Protein AF-0000000084543315 (afdb_homodimer)

Nearest PDB structures (foldseek):
  6ryp-assembly1_A  TM=8.837E-01  e=2.742E-11  Staphylococcus aureus
  6ryo-assembly1_A  TM=8.677E-01  e=1.043E-09  Staphylococcus aureus
  5dir-assembly2_B  TM=8.433E-01  e=9.842E-10  Pseudomonas aeruginosa PAO1
  5dir-assembly4_D  TM=8.511E-01  e=6.248E-09  Pseudomonas aeruginosa PAO1
  6fms-assembly2_B  TM=8.355E-01  e=2.226E-08  Pseudomonas aeruginosa PAO1

Secondary structure (DSSP, 8-state):
--TGGGHHHHHHHHHHHHHHHHHHHHHHHHS---SSPPEEEEETTTEEEEEEEESSSGGGTTTTTHHHHHHHHHHHHHHHHHHHHHHSPPPPHHHHHHHHHHHHHHHHHHHHHHHTSSEEEEEEETTTTPPPB-HHHHHHHHHHHHHHHHHHS-----/--TGGGHHHHHHHHHHHHHHHHHHHHHHHHS---SSPPEEEEETTTEEEEEEEESSSGGGTTTTTHHHHHHHHHHHHHHHHHHHHHHSPPPPHHHHHHHHHHHHHHHHHHHHHHHTSSEEEEEEETTTTPPPB-HHHHHHHHHHHHHHHHHHS-----

Sequence (316 aa):
MGFKKNSTFWIAATISLVIDHLTKFWVVQTFELTTPPQTVPILPGIFHITYVVNTGAAFSLFSNGGVYWLRWLSLLVSLGLMLWAWFGPRLISWEQWGYGLILGGALGNGIDRFVSGHVVDFFDFRLIQFPVFNVADISINVGIICLLIAAFQPHSHPMGFKKNSTFWIAATISLVIDHLTKFWVVQTFELTTPPQTVPILPGIFHITYVVNTGAAFSLFSNGGVYWLRWLSLLVSLGLMLWAWFGPRLISWEQWGYGLILGGALGNGIDRFVSGHVVDFFDFRLIQFPVFNVADISINVGIICLLIAAFQPHSHP

Structure (mmCIF, N/CA/C/O backbone):
data_AF-0000000084543315-model_v1
#
loop_
_entity.id
_entity.type
_entity.pdbx_description
1 polymer 'Lipoprotein signal peptidase'
#
loop_
_atom_site.group_PDB
_atom_site.id
_atom_site.type_symbol
_atom_site.label_atom_id
_atom_site.label_alt_id
_atom_site.label_comp_id
_atom_site.label_asym_id
_atom_site.label_entity_id
_atom_site.label_seq_id
_atom_site.pdbx_PDB_ins_code
_atom_site.Cartn_x
_atom_site.Cartn_y
_atom_site.Cartn_z
_atom_site.occupancy
_atom_site.B_iso_or_equiv
_atom_site.auth_seq_id
_atom_site.auth_comp_id
_atom_site.auth_asym_id
_atom_site.auth_atom_id
_atom_site.pdbx_PDB_model_num
ATOM 1 N N . MET A 1 1 ? -2.422 20.156 14.875 1 36 1 MET A N 1
ATOM 2 C CA . MET A 1 1 ? -1.444 21 14.203 1 36 1 MET A CA 1
ATOM 3 C C . MET A 1 1 ? -0.38 20.172 13.508 1 36 1 MET A C 1
ATOM 5 O O . MET A 1 1 ? 0.677 20.672 13.133 1 36 1 MET A O 1
ATOM 9 N N . GLY A 1 2 ? -0.4 18.875 13.562 1 42.75 2 GLY A N 1
ATOM 10 C CA . GLY A 1 2 ? 0.519 17.766 13.672 1 42.75 2 GLY A CA 1
ATOM 11 C C . GLY A 1 2 ? 1.099 17.344 12.328 1 42.75 2 GLY A C 1
ATOM 12 O O . GLY A 1 2 ? 2.311 17.156 12.203 1 42.75 2 GLY A O 1
ATOM 13 N N . PHE A 1 3 ? 0.292 17.188 11.117 1 51.59 3 PHE A N 1
ATOM 14 C CA . PHE A 1 3 ? 0.835 16.734 9.844 1 51.59 3 PHE A CA 1
ATOM 15 C C . PHE A 1 3 ? 1.617 17.844 9.156 1 51.59 3 PHE A C 1
ATOM 17 O O . PHE A 1 3 ? 2.621 17.578 8.492 1 51.59 3 PHE A O 1
ATOM 24 N N . LYS A 1 4 ? 1.357 19.156 9.18 1 62.38 4 LYS A N 1
ATOM 25 C CA . LYS A 1 4 ? 2.123 20.297 8.68 1 62.38 4 LYS A CA 1
ATOM 26 C C . LYS A 1 4 ? 3.465 20.422 9.391 1 62.38 4 LYS A C 1
ATOM 28 O O . LYS A 1 4 ? 4.438 20.922 8.828 1 62.38 4 LYS A O 1
ATOM 33 N N . LYS A 1 5 ? 3.334 19.891 10.453 1 79.19 5 LYS A N 1
ATOM 34 C CA . LYS A 1 5 ? 4.516 20.016 11.305 1 79.19 5 LYS A CA 1
ATOM 35 C C . LYS A 1 5 ? 5.699 19.25 10.711 1 79.19 5 LYS A C 1
ATOM 37 O O . LYS A 1 5 ? 6.824 19.766 10.703 1 79.19 5 LYS A O 1
ATOM 42 N N . ASN A 1 6 ? 5.391 18.141 9.984 1 92.31 6 ASN A N 1
ATOM 43 C CA . ASN A 1 6 ? 6.426 17.281 9.414 1 92.31 6 ASN A CA 1
ATOM 44 C C . ASN A 1 6 ? 6.121 16.906 7.969 1 92.31 6 ASN A C 1
ATOM 46 O O . ASN A 1 6 ? 6.113 15.734 7.609 1 92.31 6 ASN A O 1
ATOM 50 N N . SER A 1 7 ? 5.965 17.953 7.098 1 91.62 7 SER A N 1
ATOM 51 C CA . SER A 1 7 ? 5.508 17.766 5.727 1 91.62 7 SER A CA 1
ATOM 52 C C . SER A 1 7 ? 6.527 16.984 4.91 1 91.62 7 SER A C 1
ATOM 54 O O . SER A 1 7 ? 6.16 16.125 4.102 1 91.62 7 SER A O 1
ATOM 56 N N . THR A 1 8 ? 7.828 17.297 5.043 1 95.06 8 THR A N 1
ATOM 57 C CA . THR A 1 8 ? 8.883 16.609 4.305 1 95.06 8 THR A CA 1
ATOM 58 C C . THR A 1 8 ? 8.859 15.109 4.613 1 95.06 8 THR A C 1
ATOM 60 O O . THR A 1 8 ? 9.117 14.289 3.734 1 95.06 8 THR A O 1
ATOM 63 N N . PHE A 1 9 ? 8.5 14.758 5.832 1 97.12 9 PHE A N 1
ATOM 64 C CA . PHE A 1 9 ? 8.367 13.367 6.25 1 97.12 9 PHE A CA 1
ATOM 65 C C . PHE A 1 9 ? 7.324 12.641 5.402 1 97.12 9 PHE A C 1
ATOM 67 O O . PHE A 1 9 ? 7.609 11.594 4.816 1 97.12 9 PHE A O 1
ATOM 74 N N . TRP A 1 10 ? 6.191 13.203 5.289 1 94.5 10 TRP A N 1
ATOM 75 C CA . TRP A 1 10 ? 5.082 12.586 4.57 1 94.5 10 TRP A CA 1
ATOM 76 C C . TRP A 1 10 ? 5.363 12.539 3.07 1 94.5 10 TRP A C 1
ATOM 78 O O . TRP A 1 10 ? 5.027 11.562 2.4 1 94.5 10 TRP A O 1
ATOM 88 N N . ILE A 1 11 ? 5.918 13.562 2.547 1 94.75 11 ILE A N 1
ATOM 89 C CA . ILE A 1 11 ? 6.234 13.633 1.125 1 94.75 11 ILE A CA 1
ATOM 90 C C . ILE A 1 11 ? 7.281 12.57 0.779 1 94.75 11 ILE A C 1
ATOM 92 O O . ILE A 1 11 ? 7.125 11.828 -0.196 1 94.75 11 ILE A O 1
ATOM 96 N N . ALA A 1 12 ? 8.328 12.516 1.613 1 97.56 12 ALA A N 1
ATOM 97 C CA . ALA A 1 12 ? 9.383 11.531 1.396 1 97.56 12 ALA A CA 1
ATOM 98 C C . ALA A 1 12 ? 8.82 10.109 1.44 1 97.56 12 ALA A C 1
ATOM 100 O O . ALA A 1 12 ? 9.156 9.273 0.601 1 97.56 12 ALA A O 1
ATOM 101 N N . ALA A 1 13 ? 7.977 9.867 2.395 1 98.06 13 ALA A N 1
ATOM 102 C CA . ALA A 1 13 ? 7.363 8.547 2.533 1 98.06 13 ALA A CA 1
ATOM 103 C C . ALA A 1 13 ? 6.535 8.195 1.303 1 98.06 13 ALA A C 1
ATOM 105 O O . ALA A 1 13 ? 6.648 7.094 0.763 1 98.06 13 ALA A O 1
ATOM 106 N N . THR A 1 14 ? 5.711 9.125 0.837 1 96.5 14 THR A N 1
ATOM 107 C CA . THR A 1 14 ? 4.809 8.891 -0.284 1 96.5 14 THR A CA 1
ATOM 108 C C . THR A 1 14 ? 5.59 8.664 -1.572 1 96.5 14 THR A C 1
ATOM 110 O O . THR A 1 14 ? 5.309 7.723 -2.316 1 96.5 14 THR A O 1
ATOM 113 N N . ILE A 1 15 ? 6.527 9.484 -1.829 1 97.19 15 ILE A N 1
ATOM 114 C CA . ILE A 1 15 ? 7.328 9.367 -3.041 1 97.19 15 ILE A CA 1
ATOM 115 C C . ILE A 1 15 ? 8.07 8.039 -3.045 1 97.19 15 ILE A C 1
ATOM 117 O O . ILE A 1 15 ? 8.094 7.332 -4.059 1 97.19 15 ILE A O 1
ATOM 121 N N . SER A 1 16 ? 8.703 7.699 -1.912 1 98.31 16 SER A N 1
ATOM 122 C CA . SER A 1 16 ? 9.422 6.434 -1.794 1 98.31 16 SER A CA 1
ATOM 123 C C . SER A 1 16 ? 8.5 5.25 -2.061 1 98.31 16 SER A C 1
ATOM 125 O O . SER A 1 16 ? 8.859 4.332 -2.797 1 98.31 16 SER A O 1
ATOM 127 N N . LEU A 1 17 ? 7.316 5.281 -1.5 1 97.81 17 LEU A N 1
ATOM 128 C CA . LEU A 1 17 ? 6.355 4.191 -1.656 1 97.81 17 LEU A CA 1
ATOM 129 C C . LEU A 1 17 ? 5.914 4.062 -3.111 1 97.81 17 LEU A C 1
ATOM 131 O O . LEU A 1 17 ? 5.859 2.955 -3.65 1 97.81 17 LEU A O 1
ATOM 135 N N . VAL A 1 18 ? 5.637 5.164 -3.754 1 97.06 18 VAL A N 1
ATOM 136 C CA . VAL A 1 18 ? 5.156 5.172 -5.133 1 97.06 18 VAL A CA 1
ATOM 137 C C . VAL A 1 18 ? 6.254 4.66 -6.066 1 97.06 18 VAL A C 1
ATOM 139 O O . VAL A 1 18 ? 6.008 3.789 -6.902 1 97.06 18 VAL A O 1
ATOM 142 N N . ILE A 1 19 ? 7.422 5.141 -5.93 1 98.12 19 ILE A N 1
ATOM 143 C CA . ILE A 1 19 ? 8.523 4.73 -6.793 1 98.12 19 ILE A CA 1
ATOM 144 C C . ILE A 1 19 ? 8.82 3.248 -6.582 1 98.12 19 ILE A C 1
ATOM 146 O O . ILE A 1 19 ? 9.07 2.516 -7.543 1 98.12 19 ILE A O 1
ATOM 150 N N . ASP A 1 20 ? 8.836 2.789 -5.352 1 98.5 20 ASP A N 1
ATOM 151 C CA . ASP A 1 20 ? 9.086 1.382 -5.059 1 98.5 20 ASP A CA 1
ATOM 152 C C . ASP A 1 20 ? 8.086 0.481 -5.781 1 98.5 20 ASP A C 1
ATOM 154 O O . ASP A 1 20 ? 8.484 -0.463 -6.473 1 98.5 20 ASP A O 1
ATOM 158 N N . HIS A 1 21 ? 6.781 0.782 -5.656 1 97.44 21 HIS A N 1
ATOM 159 C CA . HIS A 1 21 ? 5.777 -0.105 -6.234 1 97.44 21 HIS A CA 1
ATOM 160 C C . HIS A 1 21 ? 5.738 0.031 -7.754 1 97.44 21 HIS A C 1
ATOM 162 O O . HIS A 1 21 ? 5.457 -0.941 -8.461 1 97.44 21 HIS A O 1
ATOM 168 N N . LEU A 1 22 ? 6.043 1.202 -8.297 1 97.12 22 LEU A N 1
ATOM 169 C CA . LEU A 1 22 ? 6.086 1.356 -9.75 1 97.12 22 LEU A CA 1
ATOM 170 C C . LEU A 1 22 ? 7.246 0.572 -10.352 1 97.12 22 LEU A C 1
ATOM 172 O O . LEU A 1 22 ? 7.102 -0.053 -11.406 1 97.12 22 LEU A O 1
ATOM 176 N N . THR A 1 23 ? 8.398 0.587 -9.719 1 98.31 23 THR A N 1
ATOM 177 C CA . THR A 1 23 ? 9.547 -0.149 -10.234 1 98.31 23 THR A CA 1
ATOM 178 C C . THR A 1 23 ? 9.336 -1.653 -10.094 1 98.31 23 THR A C 1
ATOM 180 O O . THR A 1 23 ? 9.672 -2.42 -11 1 98.31 23 THR A O 1
ATOM 183 N N . LYS A 1 24 ? 8.789 -2.082 -8.93 1 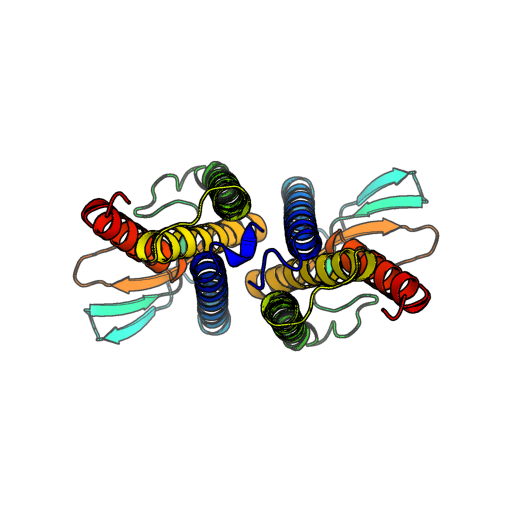98.06 24 LYS A N 1
ATOM 184 C CA . LYS A 1 24 ? 8.445 -3.492 -8.781 1 98.06 24 LYS A CA 1
ATOM 185 C C . LYS A 1 24 ? 7.441 -3.934 -9.844 1 98.06 24 LYS A C 1
ATOM 187 O O . LYS A 1 24 ? 7.574 -5.012 -10.422 1 98.06 24 LYS A O 1
ATOM 192 N N . PHE A 1 25 ? 6.449 -3.104 -10.07 1 96.56 25 PHE A N 1
ATOM 193 C CA . PHE A 1 25 ? 5.445 -3.383 -11.086 1 96.56 25 PHE A CA 1
ATOM 194 C C . PHE A 1 25 ? 6.086 -3.52 -12.461 1 96.56 25 PHE A C 1
ATOM 196 O O . PHE A 1 25 ? 5.766 -4.441 -13.211 1 96.56 25 PHE A O 1
ATOM 203 N N . TRP A 1 26 ? 6.941 -2.59 -12.805 1 97.25 26 TRP A N 1
ATOM 204 C CA . TRP A 1 26 ? 7.664 -2.652 -14.07 1 97.25 26 TRP A CA 1
ATOM 205 C C . TRP A 1 26 ? 8.414 -3.975 -14.203 1 97.25 26 TRP A C 1
ATOM 207 O O . TRP A 1 26 ? 8.367 -4.617 -15.258 1 97.25 26 TRP A O 1
ATOM 217 N N . VAL A 1 27 ? 9.062 -4.453 -13.203 1 97.75 27 VAL A N 1
ATOM 218 C CA . VAL A 1 27 ? 9.828 -5.691 -13.219 1 97.75 27 VAL A CA 1
ATOM 219 C C . VAL A 1 27 ? 8.898 -6.875 -13.461 1 97.75 27 VAL A C 1
ATOM 221 O O . VAL A 1 27 ? 9.164 -7.719 -14.32 1 97.75 27 VAL A O 1
ATOM 224 N N . VAL A 1 28 ? 7.812 -6.895 -12.719 1 95.94 28 VAL A N 1
ATOM 225 C CA . VAL A 1 28 ? 6.879 -8.008 -12.789 1 95.94 28 VAL A CA 1
ATOM 226 C C . VAL A 1 28 ? 6.238 -8.062 -14.172 1 95.94 28 VAL A C 1
ATOM 228 O O . VAL A 1 28 ? 5.953 -9.148 -14.695 1 95.94 28 VAL A O 1
ATOM 231 N N . GLN A 1 29 ? 6.102 -6.91 -14.844 1 94.31 29 GLN A N 1
ATOM 232 C CA . GLN A 1 29 ? 5.477 -6.852 -16.156 1 94.31 29 GLN A CA 1
ATOM 233 C C . GLN A 1 29 ? 6.484 -7.18 -17.266 1 94.31 29 GLN A C 1
ATOM 235 O O . GLN A 1 29 ? 6.098 -7.57 -18.359 1 94.31 29 GLN A O 1
ATOM 240 N N . THR A 1 30 ? 7.758 -7 -16.969 1 96.56 30 THR A N 1
ATOM 241 C CA . THR A 1 30 ? 8.766 -7.055 -18.016 1 96.56 30 THR A CA 1
ATOM 242 C C . THR A 1 30 ? 9.562 -8.352 -17.938 1 96.56 30 THR A C 1
ATOM 244 O O . THR A 1 30 ? 10.062 -8.852 -18.953 1 96.56 30 THR A O 1
ATOM 247 N N . PHE A 1 31 ? 9.742 -8.953 -16.781 1 97.25 31 PHE A N 1
ATOM 248 C CA . PHE A 1 31 ? 10.547 -10.148 -16.578 1 97.25 31 PHE A CA 1
ATOM 249 C C . PHE A 1 31 ? 9.672 -11.336 -16.172 1 97.25 31 PHE A C 1
ATOM 251 O O . PHE A 1 31 ? 8.562 -11.148 -15.664 1 97.25 31 PHE A O 1
ATOM 258 N N . GLU A 1 32 ? 10.18 -12.539 -16.391 1 96.69 32 GLU A N 1
ATOM 259 C CA . GLU A 1 32 ? 9.562 -13.766 -15.906 1 96.69 32 GLU A CA 1
ATOM 260 C C . GLU A 1 32 ? 10.289 -14.297 -14.672 1 96.69 32 GLU A C 1
ATOM 262 O O . GLU A 1 32 ? 11.523 -14.242 -14.594 1 96.69 32 GLU A O 1
ATOM 267 N N . LEU A 1 33 ? 9.492 -14.695 -13.742 1 95.31 33 LEU A N 1
ATOM 268 C CA . LEU A 1 33 ? 10.086 -15.359 -12.594 1 95.31 33 LEU A CA 1
ATOM 269 C C . LEU A 1 33 ? 10.531 -16.781 -12.953 1 95.31 33 LEU A C 1
ATOM 271 O O . LEU A 1 33 ? 9.695 -17.672 -13.102 1 95.31 33 LEU A O 1
ATOM 275 N N . THR A 1 34 ? 11.812 -16.969 -13.156 1 96.44 34 THR A N 1
ATOM 276 C CA . THR A 1 34 ? 12.352 -18.25 -13.594 1 96.44 34 THR A CA 1
ATOM 277 C C . THR A 1 34 ? 13.508 -18.688 -12.703 1 96.44 34 THR A C 1
ATOM 279 O O . THR A 1 34 ? 13.977 -17.922 -11.859 1 96.44 34 THR A O 1
ATOM 282 N N . THR A 1 35 ? 13.898 -20.047 -12.867 1 94.19 35 THR A N 1
ATOM 283 C CA . THR A 1 35 ? 15.109 -20.609 -12.281 1 94.19 35 THR A CA 1
ATOM 284 C C . THR A 1 35 ? 16.047 -21.125 -13.359 1 94.19 35 THR A C 1
ATOM 286 O O . THR A 1 35 ? 15.711 -22.094 -14.062 1 94.19 35 THR A O 1
ATOM 289 N N . PRO A 1 36 ? 17.234 -20.609 -13.586 1 95.94 36 PRO A N 1
ATOM 290 C CA . PRO A 1 36 ? 17.75 -19.438 -12.859 1 95.94 36 PRO A CA 1
ATOM 291 C C . PRO A 1 36 ? 16.953 -18.172 -13.148 1 95.94 36 PRO A C 1
ATOM 293 O O . PRO A 1 36 ? 16.203 -18.109 -14.117 1 95.94 36 PRO A O 1
ATOM 296 N N . PRO A 1 37 ? 17.203 -17.156 -12.281 1 96.31 37 PRO A N 1
ATOM 297 C CA . PRO A 1 37 ? 16.422 -15.93 -12.461 1 96.31 37 PRO A CA 1
ATOM 298 C C . PRO A 1 37 ? 16.734 -15.234 -13.789 1 96.31 37 PRO A C 1
ATOM 300 O O . PRO A 1 37 ? 17.891 -15.227 -14.227 1 96.31 37 PRO A O 1
ATOM 303 N N . GLN A 1 38 ? 15.648 -14.711 -14.367 1 97.44 38 GLN A N 1
ATOM 304 C CA . GLN A 1 38 ? 15.859 -13.867 -15.539 1 97.44 38 GLN A CA 1
ATOM 305 C C . GLN A 1 38 ? 16.625 -12.602 -15.172 1 97.44 38 GLN A C 1
ATOM 307 O O . GLN A 1 38 ? 16.328 -11.961 -14.164 1 97.44 38 GLN A O 1
ATOM 312 N N . THR A 1 39 ? 17.641 -12.273 -16.016 1 97.06 39 THR A N 1
ATOM 313 C CA . THR A 1 39 ? 18.547 -11.172 -15.711 1 97.06 39 THR A CA 1
ATOM 314 C C . THR A 1 39 ? 18.969 -10.445 -16.984 1 97.06 39 THR A C 1
ATOM 316 O O . THR A 1 39 ? 19.094 -11.062 -18.047 1 97.06 39 THR A O 1
ATOM 319 N N . VAL A 1 40 ? 19.078 -9.094 -17 1 97.31 40 VAL A N 1
ATOM 320 C CA . VAL A 1 40 ? 19.562 -8.258 -18.094 1 97.31 40 VAL A CA 1
ATOM 321 C C . VAL A 1 40 ? 20.703 -7.363 -17.578 1 97.31 40 VAL A C 1
ATOM 323 O O . VAL A 1 40 ? 20.562 -6.691 -16.562 1 97.31 40 VAL A O 1
ATOM 326 N N . PRO A 1 41 ? 21.844 -7.422 -18.25 1 96.44 41 PRO A N 1
ATOM 327 C CA . PRO A 1 41 ? 22.953 -6.57 -17.828 1 96.44 41 PRO A CA 1
ATOM 328 C C . PRO A 1 41 ? 22.75 -5.102 -18.188 1 96.44 41 PRO A C 1
ATOM 330 O O . PRO A 1 41 ? 22.406 -4.781 -19.328 1 96.44 41 PRO A O 1
ATOM 333 N N . ILE A 1 42 ? 22.766 -4.199 -17.203 1 95.56 42 ILE A N 1
ATOM 334 C CA . ILE A 1 42 ? 22.859 -2.766 -17.453 1 95.56 42 ILE A CA 1
ATOM 335 C C . ILE A 1 42 ? 24.328 -2.371 -17.656 1 95.56 42 ILE A C 1
ATOM 337 O O . ILE A 1 42 ? 24.672 -1.685 -18.609 1 95.56 42 ILE A O 1
ATOM 341 N N . LEU A 1 43 ? 25.219 -2.863 -16.75 1 95 43 LEU A N 1
ATOM 342 C CA . LEU A 1 43 ? 26.672 -2.879 -16.844 1 95 43 LEU A CA 1
ATOM 343 C C . LEU A 1 43 ? 27.203 -4.297 -16.672 1 95 43 LEU A C 1
ATOM 345 O O . LEU A 1 43 ? 27.266 -4.82 -15.562 1 95 43 LEU A O 1
ATOM 349 N N . PRO A 1 44 ? 27.625 -4.859 -17.859 1 93.44 44 PRO A N 1
ATOM 350 C CA . PRO A 1 44 ? 28 -6.27 -17.844 1 93.44 44 PRO A CA 1
ATOM 351 C C . PRO A 1 44 ? 28.984 -6.598 -16.719 1 93.44 44 PRO A C 1
ATOM 353 O O . PRO A 1 44 ? 30.016 -5.926 -16.578 1 93.44 44 PRO A O 1
ATOM 356 N N . GLY A 1 45 ? 28.547 -7.598 -15.961 1 91.38 45 GLY A N 1
ATOM 357 C CA . GLY A 1 45 ? 29.406 -8.109 -14.906 1 91.38 45 GLY A CA 1
ATOM 358 C C . GLY A 1 45 ? 29.375 -7.258 -13.648 1 91.38 45 GLY A C 1
ATOM 359 O O . GLY A 1 45 ? 29.922 -7.652 -12.617 1 91.38 45 GLY A O 1
ATOM 360 N N . ILE A 1 46 ? 28.797 -6.16 -13.68 1 93.06 46 ILE A 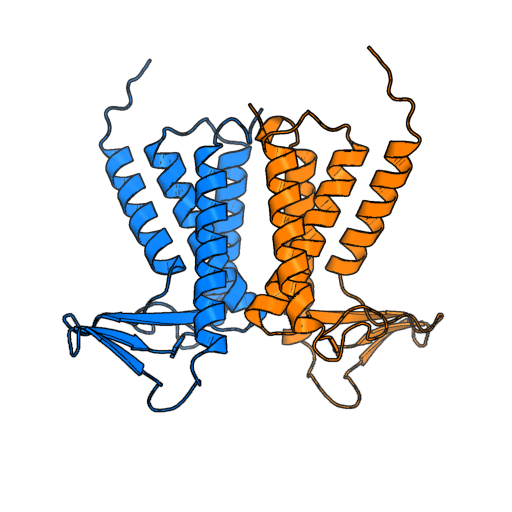N 1
ATOM 361 C CA . ILE A 1 46 ? 28.844 -5.234 -12.555 1 93.06 46 ILE A CA 1
ATOM 362 C C . ILE A 1 46 ? 27.438 -5.004 -12.016 1 93.06 46 ILE A C 1
ATOM 364 O O . ILE A 1 46 ? 27.156 -5.277 -10.852 1 93.06 46 ILE A O 1
ATOM 368 N N . PHE A 1 47 ? 26.516 -4.582 -12.789 1 95.62 47 PHE A N 1
ATOM 369 C CA . PHE A 1 47 ? 25.172 -4.211 -12.383 1 95.62 47 PHE A CA 1
ATOM 370 C C . PHE A 1 47 ? 24.141 -4.777 -13.352 1 95.62 47 PHE A C 1
ATOM 372 O O . PHE A 1 47 ? 24.219 -4.539 -14.562 1 95.62 47 PHE A O 1
ATOM 379 N N . HIS A 1 48 ? 23.219 -5.602 -12.812 1 97.44 48 HIS A N 1
ATOM 380 C CA . HIS A 1 48 ? 22.172 -6.242 -13.594 1 97.44 48 HIS A CA 1
ATOM 381 C C . HIS A 1 48 ? 20.797 -5.949 -13.008 1 97.44 48 HIS A C 1
ATOM 383 O O . HIS A 1 48 ? 20.688 -5.57 -11.836 1 97.44 48 HIS A O 1
ATOM 389 N N . ILE A 1 49 ? 19.781 -5.992 -13.82 1 98.19 49 ILE A N 1
ATOM 390 C CA . ILE A 1 49 ? 18.406 -6.129 -13.352 1 98.19 49 ILE A CA 1
ATOM 391 C C . ILE A 1 49 ? 18 -7.605 -13.352 1 98.19 49 ILE A C 1
ATOM 393 O O . ILE A 1 49 ? 18.016 -8.258 -14.398 1 98.19 49 ILE A O 1
ATOM 397 N N . THR A 1 50 ? 17.828 -8.195 -12.18 1 97.75 50 THR A N 1
ATOM 398 C CA . THR A 1 50 ? 17.5 -9.609 -12 1 97.75 50 THR A CA 1
ATOM 399 C C . THR A 1 50 ? 16.203 -9.758 -11.195 1 97.75 50 THR A C 1
ATOM 401 O O . THR A 1 50 ? 16.094 -9.266 -10.07 1 97.75 50 THR A O 1
ATOM 404 N N . TYR A 1 51 ? 15.234 -10.391 -11.812 1 97.94 51 TYR A N 1
ATOM 405 C CA . TYR A 1 51 ? 13.945 -10.562 -11.141 1 97.94 51 TYR A CA 1
ATOM 406 C C . TYR A 1 51 ? 13.984 -11.75 -10.188 1 97.94 51 TYR A C 1
ATOM 408 O O . TYR A 1 51 ? 14.047 -12.898 -10.617 1 97.94 51 TYR A O 1
ATOM 416 N N . VAL A 1 52 ? 13.953 -11.461 -8.875 1 96.06 52 VAL A N 1
ATOM 417 C CA . VAL A 1 52 ? 13.859 -12.5 -7.859 1 96.06 52 VAL A CA 1
ATOM 418 C C . VAL A 1 52 ? 12.805 -12.117 -6.82 1 96.06 52 VAL A C 1
ATOM 420 O O . VAL A 1 52 ? 12.406 -10.953 -6.738 1 96.06 52 VAL A O 1
ATOM 423 N N . VAL A 1 53 ? 12.297 -13.039 -6.16 1 94.62 53 VAL A N 1
ATOM 424 C CA . VAL A 1 53 ? 11.406 -12.789 -5.031 1 94.62 53 VAL A CA 1
ATOM 425 C C . VAL A 1 53 ? 12.07 -13.258 -3.736 1 94.62 53 VAL A C 1
ATOM 427 O O . VAL A 1 53 ? 12.859 -14.203 -3.746 1 94.62 53 VAL A O 1
ATOM 430 N N . ASN A 1 54 ? 11.805 -12.555 -2.645 1 91.5 54 ASN A N 1
ATOM 431 C CA . ASN A 1 54 ? 12.398 -12.828 -1.34 1 91.5 54 ASN A CA 1
ATOM 432 C C . ASN A 1 54 ? 11.344 -12.898 -0.244 1 91.5 54 ASN A C 1
ATOM 434 O O . ASN A 1 54 ? 10.547 -11.969 -0.082 1 91.5 54 ASN A O 1
ATOM 438 N N . THR A 1 55 ? 11.258 -13.961 0.49 1 85.69 55 THR A N 1
ATOM 439 C CA . THR A 1 55 ? 10.281 -14.125 1.562 1 85.69 55 THR A CA 1
ATOM 440 C C . THR A 1 55 ? 10.844 -13.633 2.889 1 85.69 55 THR A C 1
ATOM 442 O O . THR A 1 55 ? 10.102 -13.43 3.852 1 85.69 55 THR A O 1
ATOM 445 N N . GLY A 1 56 ? 12.148 -13.516 2.953 1 78.81 56 GLY A N 1
ATOM 446 C CA . GLY A 1 56 ? 12.828 -13.078 4.164 1 78.81 56 GLY A CA 1
ATOM 447 C C . GLY A 1 56 ? 13.406 -11.68 4.051 1 78.81 56 GLY A C 1
ATOM 448 O O . GLY A 1 56 ? 12.773 -10.781 3.502 1 78.81 56 GLY A O 1
ATOM 449 N N . ALA A 1 57 ? 14.484 -11.633 4.836 1 72.12 57 ALA A N 1
ATOM 450 C CA . ALA A 1 57 ? 15.281 -10.414 4.758 1 72.12 57 ALA A CA 1
ATOM 451 C C . ALA A 1 57 ? 16.531 -10.625 3.916 1 72.12 57 ALA A C 1
ATOM 453 O O . ALA A 1 57 ? 16.672 -11.656 3.246 1 72.12 57 ALA A O 1
ATOM 454 N N . ALA A 1 58 ? 17.281 -9.547 3.748 1 66.31 58 ALA A N 1
ATOM 455 C CA . ALA A 1 58 ? 18.547 -9.664 3.025 1 66.31 58 ALA A CA 1
ATOM 456 C C . ALA A 1 58 ? 19.359 -10.852 3.525 1 66.31 58 ALA A C 1
ATOM 458 O O . ALA A 1 58 ? 19.266 -11.227 4.695 1 66.31 58 ALA A O 1
ATOM 459 N N . PHE A 1 59 ? 20.109 -11.477 2.562 1 63.91 59 PHE A N 1
ATOM 460 C CA . PHE A 1 59 ? 21.016 -12.586 2.836 1 63.91 59 PHE A CA 1
ATOM 461 C C . PHE A 1 59 ? 20.234 -13.797 3.355 1 63.91 59 PHE A C 1
ATOM 463 O O . PHE A 1 59 ? 20.781 -14.586 4.137 1 63.91 59 PHE A O 1
ATOM 470 N N . SER A 1 60 ? 18.953 -13.711 3.104 1 63.94 60 SER A N 1
ATOM 471 C CA . SER A 1 60 ? 18.062 -14.836 3.398 1 63.94 60 SER A CA 1
ATOM 472 C C . SER A 1 60 ? 17.797 -14.953 4.895 1 63.94 60 SER A C 1
ATOM 474 O O . SER A 1 60 ? 17.484 -16.047 5.391 1 63.94 60 SER A O 1
ATOM 476 N N . LEU A 1 61 ? 18.141 -13.844 5.379 1 63.38 61 LEU A N 1
ATOM 477 C CA . LEU A 1 61 ? 17.797 -13.859 6.793 1 63.38 61 LEU A CA 1
ATOM 478 C C . LEU A 1 61 ? 16.297 -13.992 6.988 1 63.38 61 LEU A C 1
ATOM 480 O O . LEU A 1 61 ? 15.516 -13.289 6.332 1 63.38 61 LEU A O 1
ATOM 484 N N . PHE A 1 62 ? 15.836 -15.016 7.734 1 69.94 62 PHE A N 1
ATOM 485 C CA . PHE A 1 62 ? 14.461 -15.297 8.133 1 69.94 62 PHE A CA 1
ATOM 486 C C . PHE A 1 62 ? 13.672 -15.883 6.969 1 69.94 62 PHE A C 1
ATOM 488 O O . PHE A 1 62 ? 12.453 -15.703 6.883 1 69.94 62 PHE A O 1
ATOM 495 N N . SER A 1 63 ? 14.414 -16.344 5.969 1 64.5 63 SER A N 1
ATOM 496 C CA . SER A 1 63 ? 13.734 -16.922 4.809 1 64.5 63 SER A CA 1
ATOM 497 C C . SER A 1 63 ? 12.812 -18.062 5.215 1 64.5 63 SER A C 1
ATOM 499 O O . SER A 1 63 ? 11.805 -18.328 4.555 1 64.5 63 SER A O 1
ATOM 501 N N . ASN A 1 64 ? 13.305 -18.656 6.266 1 62.47 64 ASN A N 1
ATOM 502 C CA . ASN A 1 64 ? 12.477 -19.75 6.758 1 62.47 64 ASN A CA 1
ATOM 503 C C . ASN A 1 64 ? 11.477 -19.266 7.809 1 62.47 64 ASN A C 1
ATOM 505 O O . ASN A 1 64 ? 11.812 -19.188 8.992 1 62.47 64 ASN A O 1
ATOM 509 N N . GLY A 1 65 ? 10.289 -18.984 7.449 1 62.12 65 GLY A N 1
ATOM 510 C CA . GLY A 1 65 ? 9.305 -18.562 8.43 1 62.12 65 GLY A CA 1
ATOM 511 C C . GLY A 1 65 ? 9.32 -17.062 8.688 1 62.12 65 GLY A C 1
ATOM 512 O O . GLY A 1 65 ? 8.414 -16.531 9.344 1 62.12 65 GLY A O 1
ATOM 513 N N . GLY A 1 66 ? 10.453 -16.422 8.18 1 62.47 66 GLY A N 1
ATOM 514 C CA . GLY A 1 66 ? 10.68 -15.023 8.477 1 62.47 66 GLY A CA 1
ATOM 515 C C . GLY A 1 66 ? 9.648 -14.102 7.844 1 62.47 66 GLY A C 1
ATOM 516 O O . GLY A 1 66 ? 9.406 -13 8.344 1 62.47 66 GLY A O 1
ATOM 517 N N . VAL A 1 67 ? 9 -14.648 6.766 1 66.75 67 VAL A N 1
ATOM 518 C CA . VAL A 1 67 ? 7.957 -13.852 6.129 1 66.75 67 VAL A CA 1
ATOM 519 C C . VAL A 1 67 ? 6.879 -13.508 7.148 1 66.75 67 VAL A C 1
ATOM 521 O O . VAL A 1 67 ? 6.344 -12.391 7.145 1 66.75 67 VAL A O 1
ATOM 524 N N . TYR A 1 68 ? 6.773 -14.43 8.086 1 76.44 68 TYR A N 1
ATOM 525 C CA . TYR A 1 68 ? 5.641 -14.273 8.992 1 76.44 68 TYR A CA 1
ATOM 526 C C . TYR A 1 68 ? 5.844 -13.086 9.922 1 76.44 68 TYR A C 1
ATOM 528 O O . TYR A 1 68 ? 4.93 -12.281 10.117 1 76.44 68 TYR A O 1
ATOM 536 N N . TRP A 1 69 ? 7.012 -12.938 10.32 1 86.75 69 TRP A N 1
ATOM 537 C CA . TRP A 1 69 ? 7.129 -11.898 11.344 1 86.75 69 TRP A CA 1
ATOM 538 C C . TRP A 1 69 ? 7.504 -10.562 10.711 1 86.75 69 TRP A C 1
ATOM 540 O O . TRP A 1 69 ? 7.191 -9.5 11.258 1 86.75 69 TRP A O 1
ATOM 550 N N . LEU A 1 70 ? 8.125 -10.57 9.484 1 91.25 70 LEU A N 1
ATOM 551 C CA . LEU A 1 70 ? 8.617 -9.344 8.867 1 91.25 70 LEU A CA 1
ATOM 552 C C . LEU A 1 70 ? 7.457 -8.453 8.43 1 91.25 70 LEU A C 1
ATOM 554 O O . LEU A 1 70 ? 7.562 -7.227 8.477 1 91.25 70 LEU A O 1
ATOM 558 N N . ARG A 1 71 ? 6.375 -9.008 7.98 1 93 71 ARG A N 1
ATOM 559 C CA . ARG A 1 71 ? 5.223 -8.195 7.602 1 93 71 ARG A CA 1
ATOM 560 C C . ARG A 1 71 ? 4.645 -7.473 8.812 1 93 71 ARG A C 1
ATOM 562 O O . ARG A 1 71 ? 4.258 -6.305 8.727 1 93 71 ARG A O 1
ATOM 569 N N . TRP A 1 72 ? 4.652 -8.148 9.992 1 93.75 72 TRP A N 1
ATOM 570 C CA . TRP A 1 72 ? 4.137 -7.535 11.211 1 93.75 72 TRP A CA 1
ATOM 571 C C . TRP A 1 72 ? 5.09 -6.457 11.727 1 93.75 72 TRP A C 1
ATOM 573 O O . TRP A 1 72 ? 4.648 -5.41 12.211 1 93.75 72 TRP A O 1
ATOM 583 N N . LEU A 1 73 ? 6.328 -6.801 11.617 1 94 73 LEU A N 1
ATOM 584 C CA . LEU A 1 73 ? 7.316 -5.797 11.992 1 94 73 LEU A CA 1
ATOM 585 C C . LEU A 1 73 ? 7.152 -4.535 11.148 1 94 73 LEU A C 1
ATOM 587 O O . LEU A 1 73 ? 7.18 -3.422 11.68 1 94 73 LEU A O 1
ATOM 591 N N . SER A 1 74 ? 7.023 -4.676 9.82 1 95.81 74 SER A N 1
ATOM 592 C CA . SER A 1 74 ? 6.816 -3.545 8.93 1 95.81 74 SER A CA 1
ATOM 593 C C . SER A 1 74 ? 5.574 -2.75 9.312 1 95.81 74 SER A C 1
ATOM 595 O O . SER A 1 74 ? 5.586 -1.518 9.289 1 95.81 74 SER A O 1
ATOM 597 N N . LEU A 1 75 ? 4.539 -3.453 9.695 1 95.94 75 LEU A N 1
ATOM 598 C CA . LEU A 1 75 ? 3.303 -2.789 10.102 1 95.94 75 LEU A CA 1
ATOM 599 C C . LEU A 1 75 ? 3.516 -1.975 11.375 1 95.94 75 LEU A C 1
ATOM 601 O O . LEU A 1 75 ? 3.105 -0.814 11.445 1 95.94 75 LEU A O 1
ATOM 605 N N . LEU A 1 76 ? 4.113 -2.576 12.367 1 96.25 76 LEU A N 1
ATOM 606 C CA . LEU A 1 76 ? 4.367 -1.922 13.648 1 96.25 76 LEU A CA 1
ATOM 607 C C . LEU A 1 76 ? 5.23 -0.68 13.461 1 96.25 76 LEU A C 1
ATOM 609 O O . LEU A 1 76 ? 4.902 0.392 13.977 1 96.25 76 LEU A O 1
ATOM 613 N N . VAL A 1 77 ? 6.305 -0.821 12.727 1 97.12 77 VAL A N 1
ATOM 614 C CA . VAL A 1 77 ? 7.211 0.294 12.477 1 97.12 77 VAL A CA 1
ATOM 615 C C . VAL A 1 77 ? 6.473 1.397 11.719 1 97.12 77 VAL A C 1
ATOM 617 O O . VAL A 1 77 ? 6.605 2.578 12.047 1 97.12 77 VAL A O 1
ATOM 620 N N . SER A 1 78 ? 5.719 1.061 10.695 1 97.88 78 SER A N 1
ATOM 621 C CA . SER A 1 78 ? 5 2.035 9.883 1 97.88 78 SER A CA 1
ATOM 622 C C . SER A 1 78 ? 3.992 2.818 10.719 1 97.88 78 SER A C 1
ATOM 624 O O . SER A 1 78 ? 3.963 4.051 10.672 1 97.88 78 SER A O 1
ATOM 626 N N . LEU A 1 79 ? 3.217 2.137 11.531 1 96.69 79 LEU A N 1
ATOM 627 C CA . LEU A 1 79 ? 2.236 2.807 12.383 1 96.69 79 LEU A CA 1
ATOM 628 C C . LEU A 1 79 ? 2.926 3.676 13.43 1 96.69 79 LEU A C 1
ATOM 630 O O . LEU A 1 79 ? 2.488 4.797 13.695 1 96.69 79 LEU A O 1
ATOM 634 N N . GLY A 1 80 ? 3.934 3.121 14.016 1 97.31 80 GLY A N 1
ATOM 635 C CA . GLY A 1 80 ? 4.691 3.889 14.992 1 97.31 80 GLY A CA 1
ATOM 636 C C . GLY A 1 80 ? 5.242 5.188 14.438 1 97.31 80 GLY A C 1
ATOM 637 O O . GLY A 1 80 ? 5.133 6.238 15.07 1 97.31 80 GLY A O 1
ATOM 638 N N . LEU A 1 81 ? 5.828 5.164 13.242 1 97.56 81 LEU A N 1
ATOM 639 C CA . LEU A 1 81 ? 6.398 6.352 12.617 1 97.56 81 LEU A CA 1
ATOM 640 C C . LEU A 1 81 ? 5.301 7.344 12.242 1 97.56 81 LEU A C 1
ATOM 642 O O . LEU A 1 81 ? 5.484 8.555 12.375 1 97.56 81 LEU A O 1
ATOM 646 N N . MET A 1 82 ? 4.219 6.852 11.742 1 95.19 82 MET A N 1
ATOM 647 C CA . MET A 1 82 ? 3.109 7.73 11.383 1 95.19 82 MET A CA 1
ATOM 648 C C . MET A 1 82 ? 2.576 8.461 12.609 1 95.19 82 MET A C 1
ATOM 650 O O . MET A 1 82 ? 2.34 9.672 12.57 1 95.19 82 MET A O 1
ATOM 654 N N . LEU A 1 83 ? 2.424 7.715 13.695 1 94 83 LEU A N 1
ATOM 655 C CA . LEU A 1 83 ? 1.938 8.32 14.93 1 94 83 LEU A CA 1
ATOM 656 C C . LEU A 1 83 ? 2.936 9.344 15.469 1 94 83 LEU A C 1
ATOM 658 O O . LEU A 1 83 ? 2.543 10.414 15.93 1 94 83 LEU A O 1
ATOM 662 N N . TRP A 1 84 ? 4.152 8.945 15.359 1 93.81 84 TRP A N 1
ATOM 663 C CA . TRP A 1 84 ? 5.195 9.852 15.836 1 93.81 84 TRP A CA 1
ATOM 664 C C . TRP A 1 84 ? 5.207 11.141 15.023 1 93.81 84 TRP A C 1
ATOM 666 O O . TRP A 1 84 ? 5.312 12.234 15.586 1 93.81 84 TRP A O 1
ATOM 676 N N . ALA A 1 85 ? 5.117 11.062 13.773 1 93.06 85 ALA A N 1
ATOM 677 C CA . ALA A 1 85 ? 5.133 12.234 12.898 1 93.06 85 ALA A CA 1
ATOM 678 C C . ALA A 1 85 ? 3.881 13.078 13.102 1 93.06 85 ALA A C 1
ATOM 680 O O . ALA A 1 85 ? 3.926 14.305 12.969 1 93.06 85 ALA A O 1
ATOM 681 N N . TRP A 1 86 ? 2.855 12.391 13.391 1 89 86 TRP A N 1
ATOM 682 C CA . TRP A 1 86 ? 1.569 13.07 13.5 1 89 86 TRP A CA 1
ATOM 683 C C . TRP A 1 86 ? 1.429 13.75 14.859 1 89 86 TRP A C 1
ATOM 685 O O . TRP A 1 86 ? 1.013 14.906 14.945 1 89 86 TRP A O 1
ATOM 695 N N . PHE A 1 87 ? 1.781 13.07 15.938 1 89.5 87 PHE A N 1
ATOM 696 C CA . PHE A 1 87 ? 1.478 13.547 17.281 1 89.5 87 PHE A CA 1
ATOM 697 C C . PHE A 1 87 ? 2.736 14.062 17.969 1 89.5 87 PHE A C 1
ATOM 699 O O . PHE A 1 87 ? 2.654 14.758 18.984 1 89.5 87 PHE A O 1
ATOM 706 N N . GLY A 1 88 ? 3.8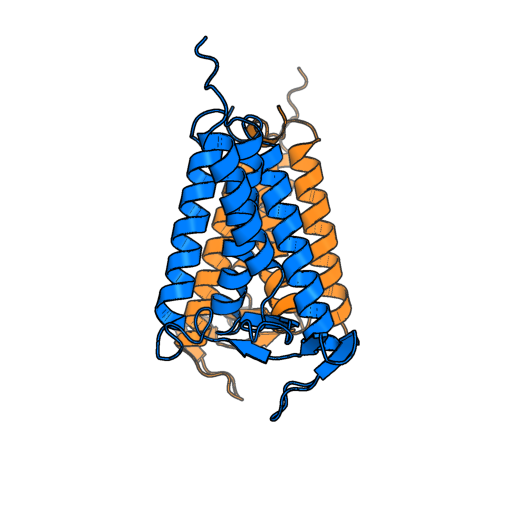52 13.664 17.406 1 90.56 88 GLY A N 1
ATOM 707 C CA . GLY A 1 88 ? 5.105 14.062 18.031 1 90.56 88 GLY A CA 1
ATOM 708 C C . GLY A 1 88 ? 5.52 15.477 17.672 1 90.56 88 GLY A C 1
ATOM 709 O O . GLY A 1 88 ? 4.711 16.266 17.188 1 90.56 88 GLY A O 1
ATOM 710 N N . PRO A 1 89 ? 6.781 15.859 18.047 1 92.31 89 PRO A N 1
ATOM 711 C CA . PRO A 1 89 ? 7.281 17.203 17.766 1 92.31 89 PRO A CA 1
ATOM 712 C C . PRO A 1 89 ? 7.637 17.422 16.297 1 92.31 89 PRO A C 1
ATOM 714 O O . PRO A 1 89 ? 7.652 16.469 15.523 1 92.31 89 PRO A O 1
ATOM 717 N N . ARG A 1 90 ? 7.863 18.734 16.062 1 94.12 90 ARG A N 1
ATOM 718 C CA . ARG A 1 90 ? 8.453 19.031 14.75 1 94.12 90 ARG A CA 1
ATOM 719 C C . ARG A 1 90 ? 9.875 18.484 14.656 1 94.12 90 ARG A C 1
ATOM 721 O O . ARG A 1 90 ? 10.688 18.703 15.562 1 94.12 90 ARG A O 1
ATOM 728 N N . LEU A 1 91 ? 10.078 17.797 13.609 1 94.69 91 LEU A N 1
ATOM 729 C CA . LEU A 1 91 ? 11.383 17.188 13.375 1 94.69 91 LEU A CA 1
ATOM 730 C C . LEU A 1 91 ? 12.266 18.094 12.531 1 94.69 91 LEU A C 1
ATOM 732 O O . LEU A 1 91 ? 11.766 18.891 11.734 1 94.69 91 LEU A O 1
ATOM 736 N N . ILE A 1 92 ? 13.531 18.047 12.773 1 95.12 92 ILE A N 1
ATOM 737 C CA . ILE A 1 92 ? 14.438 18.781 11.898 1 95.12 92 ILE A CA 1
ATOM 738 C C . ILE A 1 92 ? 14.477 18.125 10.523 1 95.12 92 ILE A C 1
ATOM 740 O O . ILE A 1 92 ? 14.047 16.969 10.367 1 95.12 92 ILE A O 1
ATOM 744 N N . SER A 1 93 ? 15.016 18.766 9.523 1 95.81 93 SER A N 1
ATOM 745 C CA . SER A 1 93 ? 14.914 18.359 8.125 1 95.81 93 SER A CA 1
ATOM 746 C C . SER A 1 93 ? 15.492 16.969 7.906 1 95.81 93 SER A C 1
ATOM 748 O O . SER A 1 93 ? 14.844 16.109 7.301 1 95.81 93 SER A O 1
ATOM 750 N N . TRP A 1 94 ? 16.672 16.734 8.391 1 97.44 94 TRP A N 1
ATOM 751 C CA . TRP A 1 94 ? 17.328 15.453 8.203 1 97.44 94 TRP A CA 1
ATOM 752 C C . TRP A 1 94 ? 16.516 14.32 8.836 1 97.44 94 TRP A C 1
ATOM 754 O O . TRP A 1 94 ? 16.484 13.203 8.312 1 97.44 94 TRP A O 1
ATOM 764 N N . GLU A 1 95 ? 15.914 14.594 9.914 1 97.75 95 GLU A N 1
ATOM 765 C CA . GLU A 1 95 ? 15.07 13.602 10.562 1 97.75 95 GLU A CA 1
ATOM 766 C C . GLU A 1 95 ? 13.812 13.32 9.742 1 97.75 95 GLU A C 1
ATOM 768 O O . GLU A 1 95 ? 13.375 12.172 9.641 1 97.75 95 GLU A O 1
ATOM 773 N N . GLN A 1 96 ? 13.219 14.336 9.203 1 97.62 96 GLN A N 1
ATOM 774 C CA . GLN A 1 96 ? 12.031 14.148 8.375 1 97.62 96 GLN A CA 1
ATOM 775 C C . GLN A 1 96 ? 12.344 13.289 7.156 1 97.62 96 GLN A C 1
ATOM 777 O O . GLN A 1 96 ? 11.609 12.352 6.848 1 97.62 96 GLN A O 1
ATOM 782 N N . TRP A 1 97 ? 13.414 13.633 6.484 1 98.06 97 TRP A N 1
ATOM 783 C CA . TRP A 1 97 ? 13.852 12.812 5.363 1 98.06 97 TRP A CA 1
ATOM 784 C C . TRP A 1 97 ? 14.117 11.383 5.816 1 98.06 97 TRP A C 1
ATOM 786 O O . TRP A 1 97 ? 13.664 10.422 5.184 1 98.06 97 TRP A O 1
ATOM 796 N N . GLY A 1 98 ? 14.844 11.312 6.906 1 98.62 98 GLY A N 1
ATOM 797 C CA . GLY A 1 98 ? 15.227 10 7.395 1 98.62 98 GLY A CA 1
ATOM 798 C C . GLY A 1 98 ? 14.039 9.117 7.742 1 98.62 98 GLY A C 1
ATOM 799 O O . GLY A 1 98 ? 13.859 8.047 7.16 1 98.62 98 GLY A O 1
ATOM 800 N N . TYR A 1 99 ? 13.195 9.602 8.633 1 98.56 99 TYR A N 1
ATOM 801 C CA . TYR A 1 99 ? 12.047 8.812 9.078 1 98.56 99 TYR A CA 1
ATOM 802 C C . TYR A 1 99 ? 11.039 8.633 7.945 1 98.56 99 TYR A C 1
ATOM 804 O O . TYR A 1 99 ? 10.391 7.59 7.852 1 98.56 99 TYR A O 1
ATOM 812 N N . GLY A 1 100 ? 10.898 9.609 7.07 1 98.56 100 GLY A N 1
ATOM 813 C CA . GLY A 1 100 ? 10.008 9.484 5.926 1 98.56 100 GLY A CA 1
ATOM 814 C C . GLY A 1 100 ? 10.43 8.391 4.961 1 98.56 100 GLY A C 1
ATOM 815 O O . GLY A 1 100 ? 9.602 7.594 4.516 1 98.56 100 GLY A O 1
ATOM 816 N N . LEU A 1 101 ? 11.656 8.391 4.656 1 98.81 101 LEU A N 1
ATOM 817 C CA . LEU A 1 101 ? 12.18 7.363 3.758 1 98.81 101 LEU A CA 1
ATOM 818 C C . LEU A 1 101 ? 12.062 5.98 4.387 1 98.81 101 LEU A C 1
ATOM 820 O O . LEU A 1 101 ? 11.727 5.012 3.703 1 98.81 101 LEU A O 1
ATOM 824 N N . ILE A 1 102 ? 12.328 5.898 5.648 1 98.75 102 ILE A N 1
ATOM 825 C CA . ILE A 1 102 ? 12.203 4.625 6.348 1 98.75 102 ILE A CA 1
ATOM 826 C C . ILE A 1 102 ? 10.75 4.164 6.324 1 98.75 102 ILE A C 1
ATOM 828 O O . ILE A 1 102 ? 10.469 2.986 6.082 1 98.75 102 ILE A O 1
ATOM 832 N N . LEU A 1 103 ? 9.828 5.082 6.551 1 98.62 103 LEU A N 1
ATOM 833 C CA . LEU A 1 103 ? 8.414 4.738 6.473 1 98.62 103 LEU A CA 1
ATOM 834 C C . LEU A 1 103 ? 8.055 4.215 5.086 1 98.62 103 LEU A C 1
ATOM 836 O O . LEU A 1 103 ? 7.414 3.17 4.957 1 98.62 103 LEU A O 1
ATOM 840 N N . GLY A 1 104 ? 8.445 4.957 4.043 1 98.5 104 GLY A N 1
ATOM 841 C CA . GLY A 1 104 ? 8.164 4.523 2.684 1 98.5 104 GLY A CA 1
ATOM 842 C C . GLY A 1 104 ? 8.703 3.145 2.367 1 98.5 104 GLY A C 1
ATOM 843 O O . GLY A 1 104 ? 8.031 2.336 1.728 1 98.5 104 GLY A O 1
ATOM 844 N N . GLY A 1 105 ? 9.906 2.904 2.781 1 98.44 105 GLY A N 1
ATOM 845 C CA . GLY A 1 105 ? 10.508 1.597 2.582 1 98.44 105 GLY A CA 1
ATOM 846 C C . GLY A 1 105 ? 9.805 0.493 3.355 1 98.44 105 GLY A C 1
ATOM 847 O O . GLY A 1 105 ? 9.547 -0.581 2.811 1 98.44 105 GLY A O 1
ATOM 848 N N . ALA A 1 106 ? 9.531 0.758 4.605 1 97.94 106 ALA A N 1
ATOM 849 C CA . ALA A 1 106 ? 8.844 -0.217 5.445 1 97.94 106 ALA A CA 1
ATOM 850 C C . ALA A 1 106 ? 7.473 -0.564 4.871 1 97.94 106 ALA A C 1
ATOM 852 O O . ALA A 1 106 ? 7.102 -1.738 4.801 1 97.94 106 ALA A O 1
ATOM 853 N N . LEU A 1 107 ? 6.766 0.431 4.453 1 97.62 107 LEU A N 1
ATOM 854 C CA . LEU A 1 107 ? 5.457 0.208 3.846 1 97.62 107 LEU A CA 1
ATOM 855 C C . LEU A 1 107 ? 5.594 -0.555 2.533 1 97.62 107 LEU A C 1
ATOM 857 O O . LEU A 1 107 ? 4.801 -1.456 2.25 1 97.62 107 LEU A O 1
ATOM 861 N N . GLY A 1 108 ? 6.523 -0.165 1.72 1 97.31 108 GLY A N 1
ATOM 862 C CA . GLY A 1 108 ? 6.719 -0.827 0.44 1 97.31 108 GLY A CA 1
ATOM 863 C C . GLY A 1 108 ? 6.883 -2.33 0.564 1 97.31 108 GLY A C 1
ATOM 864 O O . GLY A 1 108 ? 6.062 -3.094 0.05 1 97.31 108 GLY A O 1
ATOM 865 N N . ASN A 1 109 ? 7.883 -2.795 1.299 1 96.31 109 ASN A N 1
ATOM 866 C CA . ASN A 1 109 ? 8.133 -4.219 1.489 1 96.31 109 ASN A CA 1
ATOM 867 C C . ASN A 1 109 ? 7.059 -4.867 2.363 1 96.31 109 ASN A C 1
ATOM 869 O O . ASN A 1 109 ? 6.703 -6.027 2.16 1 96.31 109 ASN A O 1
ATOM 873 N N . GLY A 1 110 ? 6.586 -4.133 3.32 1 95.69 110 GLY A N 1
ATOM 874 C CA . GLY A 1 110 ? 5.531 -4.664 4.168 1 95.69 110 GLY A CA 1
ATOM 875 C C . GLY A 1 110 ? 4.27 -5.016 3.404 1 95.69 110 GLY A C 1
ATOM 876 O O . GLY A 1 110 ? 3.695 -6.09 3.602 1 95.69 110 GLY A O 1
ATOM 877 N N . ILE A 1 111 ? 3.848 -4.09 2.576 1 95.88 111 ILE A N 1
ATOM 878 C CA . ILE A 1 111 ? 2.662 -4.309 1.756 1 95.88 111 ILE A CA 1
ATOM 879 C C . ILE A 1 111 ? 2.873 -5.52 0.853 1 95.88 111 ILE A C 1
ATOM 881 O O . ILE A 1 111 ? 1.986 -6.367 0.726 1 95.88 111 ILE A O 1
ATOM 885 N N . ASP A 1 112 ? 3.979 -5.652 0.207 1 95.62 112 ASP A N 1
ATOM 886 C CA . ASP A 1 112 ? 4.297 -6.832 -0.594 1 95.62 112 ASP A CA 1
ATOM 887 C C . ASP A 1 112 ? 4.094 -8.117 0.209 1 95.62 112 ASP A C 1
ATOM 889 O O . ASP A 1 112 ? 3.486 -9.07 -0.28 1 95.62 112 ASP A O 1
ATOM 893 N N . ARG A 1 113 ? 4.59 -8.148 1.406 1 94.12 113 ARG A N 1
ATOM 894 C CA . ARG A 1 113 ? 4.547 -9.352 2.229 1 94.12 113 ARG A CA 1
ATOM 895 C C . ARG A 1 113 ? 3.115 -9.672 2.646 1 94.12 113 ARG A C 1
ATOM 897 O O . ARG A 1 113 ? 2.746 -10.844 2.764 1 94.12 113 ARG A O 1
ATOM 904 N N . PHE A 1 114 ? 2.365 -8.656 2.92 1 93.5 114 PHE A N 1
ATOM 905 C CA . PHE A 1 114 ? 0.971 -8.898 3.271 1 93.5 114 PHE A CA 1
ATOM 906 C C . PHE A 1 114 ? 0.184 -9.383 2.057 1 93.5 114 PHE A C 1
ATOM 908 O O . PHE A 1 114 ? -0.664 -10.266 2.172 1 93.5 114 PHE A O 1
ATOM 915 N N . VAL A 1 115 ? 0.467 -8.789 0.881 1 93.25 115 VAL A N 1
ATOM 916 C CA . VAL A 1 115 ? -0.373 -9 -0.295 1 93.25 115 VAL A CA 1
ATOM 917 C C . VAL A 1 115 ? 0.082 -10.25 -1.04 1 93.25 115 VAL A C 1
ATOM 919 O O . VAL A 1 115 ? -0.744 -11.062 -1.461 1 93.25 115 VAL A O 1
ATOM 922 N N . SER A 1 116 ? 1.404 -10.492 -1.203 1 92.19 116 SER A N 1
ATOM 923 C CA . SER A 1 116 ? 1.893 -11.57 -2.057 1 92.19 116 SER A CA 1
ATOM 924 C C . SER A 1 116 ? 2.729 -12.57 -1.261 1 92.19 116 SER A C 1
ATOM 926 O O . SER A 1 116 ? 3.092 -13.625 -1.773 1 92.19 116 SER A O 1
ATOM 928 N N . GLY A 1 117 ? 3.111 -12.219 -0.026 1 90.56 117 GLY A N 1
ATOM 929 C CA . GLY A 1 117 ? 3.902 -13.125 0.794 1 90.56 117 GLY A CA 1
ATOM 930 C C . GLY A 1 117 ? 5.391 -13.031 0.516 1 90.56 117 GLY A C 1
ATOM 931 O O . GLY A 1 117 ? 6.191 -13.734 1.137 1 90.56 117 GLY A O 1
ATOM 932 N N . HIS A 1 118 ? 5.746 -12.227 -0.425 1 92.69 118 HIS A N 1
ATOM 933 C CA . HIS A 1 118 ? 7.148 -12.039 -0.785 1 92.69 118 HIS A CA 1
ATOM 934 C C . HIS A 1 118 ? 7.406 -10.625 -1.287 1 92.69 118 HIS A C 1
ATOM 936 O O . HIS A 1 118 ? 6.465 -9.891 -1.604 1 92.69 118 HIS A O 1
ATOM 942 N N . VAL A 1 119 ? 8.641 -10.266 -1.287 1 95.19 119 VAL A N 1
ATOM 943 C CA . VAL A 1 119 ? 9.039 -8.969 -1.837 1 95.19 119 VAL A CA 1
ATOM 944 C C . VAL A 1 119 ? 9.742 -9.172 -3.176 1 95.19 119 VAL A C 1
ATOM 946 O O . VAL A 1 119 ? 10.539 -10.102 -3.332 1 95.19 119 VAL A O 1
ATOM 949 N N . VAL A 1 120 ? 9.445 -8.305 -4.129 1 96.56 120 VAL A N 1
ATOM 950 C CA . VAL A 1 120 ? 10.102 -8.312 -5.43 1 96.56 120 VAL A CA 1
ATOM 951 C C . VAL A 1 120 ? 11.422 -7.543 -5.344 1 96.56 120 VAL A C 1
ATOM 953 O O . VAL A 1 120 ? 11.438 -6.367 -4.961 1 96.56 120 VAL A O 1
ATOM 956 N N . ASP A 1 121 ? 12.523 -8.188 -5.637 1 97.38 121 ASP A N 1
ATOM 957 C CA . ASP A 1 121 ? 13.852 -7.582 -5.723 1 97.38 121 ASP A CA 1
ATOM 958 C C . ASP A 1 121 ? 14.383 -7.629 -7.156 1 97.38 121 ASP A C 1
ATOM 960 O O . ASP A 1 121 ? 14.023 -8.516 -7.93 1 97.38 121 ASP A O 1
ATOM 964 N N . PHE A 1 122 ? 15.344 -6.559 -7.465 1 98.12 122 PHE A N 1
ATOM 965 C CA . PHE A 1 122 ? 15.719 -6.578 -8.875 1 98.12 122 PHE A CA 1
ATOM 966 C C . PHE A 1 122 ? 17.031 -5.832 -9.102 1 98.12 122 PHE A C 1
ATOM 968 O O . PHE A 1 122 ? 17.609 -5.906 -10.18 1 98.12 122 PHE A O 1
ATOM 975 N N . PHE A 1 123 ? 17.5 -5.027 -8.234 1 97.31 123 PHE A N 1
ATOM 976 C CA . PHE A 1 123 ? 18.844 -4.461 -8.359 1 97.31 123 PHE A CA 1
ATOM 977 C C . PHE A 1 123 ? 19.891 -5.48 -7.953 1 97.31 123 PHE A C 1
ATOM 979 O O . PHE A 1 123 ? 19.984 -5.863 -6.785 1 97.31 123 PHE A O 1
ATOM 986 N N . ASP A 1 124 ? 20.688 -5.879 -8.906 1 96.5 124 ASP A N 1
ATOM 987 C CA . ASP A 1 124 ? 21.688 -6.934 -8.734 1 96.5 124 ASP A CA 1
ATOM 988 C C . ASP A 1 124 ? 23.094 -6.398 -8.953 1 96.5 124 ASP A C 1
ATOM 990 O O . ASP A 1 124 ? 23.594 -6.395 -10.086 1 96.5 124 ASP A O 1
ATOM 994 N N . PHE A 1 125 ? 23.672 -5.973 -7.836 1 94.06 125 PHE A N 1
ATOM 995 C CA . PHE A 1 125 ? 25.062 -5.512 -7.883 1 94.06 125 PHE A CA 1
ATOM 996 C C . PHE A 1 125 ? 26.031 -6.668 -7.652 1 94.06 125 PHE A C 1
ATOM 998 O O . PHE A 1 125 ? 26.281 -7.051 -6.508 1 94.06 125 PHE A O 1
ATOM 1005 N N . ARG A 1 126 ? 26.656 -7.129 -8.664 1 89.94 126 ARG A N 1
ATOM 1006 C CA . ARG A 1 126 ? 27.406 -8.375 -8.617 1 89.94 126 ARG A CA 1
ATOM 1007 C C . ARG A 1 126 ? 28.859 -8.125 -8.203 1 89.94 126 ARG A C 1
ATOM 1009 O O . ARG A 1 126 ? 29.547 -9.031 -7.727 1 89.94 126 ARG A O 1
ATOM 1016 N N . LEU A 1 127 ? 29.344 -6.938 -8.383 1 84.75 127 LEU A N 1
ATOM 1017 C CA . LEU A 1 127 ? 30.734 -6.617 -8.062 1 84.75 127 LEU A CA 1
ATOM 1018 C C . LEU A 1 127 ? 31.047 -6.953 -6.609 1 84.75 127 LEU A C 1
ATOM 1020 O O . LEU A 1 127 ? 32.125 -7.449 -6.305 1 84.75 127 LEU A O 1
ATOM 1024 N N . ILE A 1 128 ? 30.156 -6.848 -5.715 1 77.88 128 ILE A N 1
ATOM 1025 C CA . ILE A 1 128 ? 30.438 -7.059 -4.297 1 77.88 128 ILE A CA 1
ATOM 1026 C C . ILE A 1 128 ? 29.578 -8.203 -3.766 1 77.88 128 ILE A C 1
ATOM 1028 O O . ILE A 1 128 ? 29.484 -8.406 -2.553 1 77.88 128 ILE A O 1
ATOM 1032 N N . GLN A 1 129 ? 28.906 -9 -4.582 1 79.75 129 GLN A N 1
ATOM 1033 C CA . GLN A 1 129 ? 28.062 -10.141 -4.242 1 79.75 129 GLN A CA 1
ATOM 1034 C C . GLN A 1 129 ? 27 -9.758 -3.209 1 79.75 129 GLN A C 1
ATOM 1036 O O . GLN A 1 129 ? 26.812 -10.461 -2.219 1 79.75 129 GLN A O 1
ATOM 1041 N N . PHE A 1 130 ? 26.484 -8.625 -3.299 1 81.75 130 PHE A N 1
ATOM 1042 C CA . PHE A 1 130 ? 25.422 -8.125 -2.438 1 81.75 130 PHE A CA 1
ATOM 1043 C C . PHE A 1 130 ? 24.062 -8.711 -2.848 1 81.75 130 PHE A C 1
ATOM 1045 O O . PHE A 1 130 ? 23.812 -8.938 -4.035 1 81.75 130 PHE A O 1
ATOM 1052 N N . PRO A 1 131 ? 23.234 -9.062 -1.812 1 88.56 131 PRO A N 1
ATOM 1053 C CA . PRO A 1 131 ? 21.891 -9.562 -2.164 1 88.56 131 PRO A CA 1
ATOM 1054 C C . PRO A 1 131 ? 21.141 -8.602 -3.074 1 88.56 131 PRO A C 1
ATOM 1056 O O . PRO A 1 131 ? 21.328 -7.383 -2.992 1 88.56 131 PRO A O 1
ATOM 1059 N N . VAL A 1 132 ? 20.391 -9.195 -4.023 1 95.31 132 VAL A N 1
ATOM 1060 C CA . VAL A 1 132 ? 19.531 -8.375 -4.863 1 95.31 132 VAL A CA 1
ATOM 1061 C C . VAL A 1 132 ? 18.547 -7.59 -3.994 1 95.31 132 VAL A C 1
ATOM 1063 O O . VAL A 1 132 ? 18 -8.125 -3.023 1 95.31 132 VAL A O 1
ATOM 1066 N N . PHE A 1 133 ? 18.422 -6.344 -4.332 1 96.25 133 PHE A N 1
ATOM 1067 C CA . PHE A 1 133 ? 17.609 -5.484 -3.488 1 96.25 133 PHE A CA 1
ATOM 1068 C C . PHE A 1 133 ? 16.656 -4.637 -4.336 1 96.25 133 PHE A C 1
ATOM 1070 O O . PHE A 1 133 ? 16.609 -4.793 -5.559 1 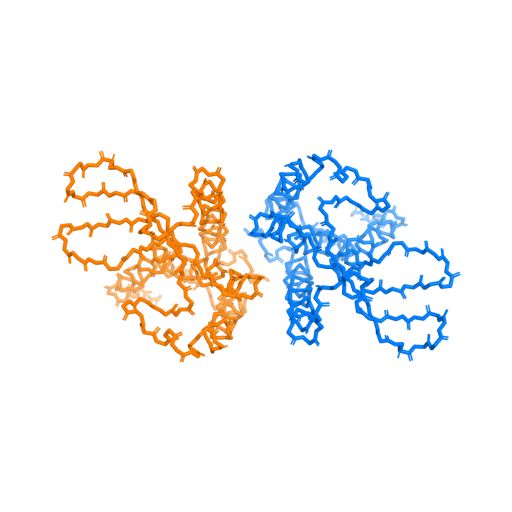96.25 133 PHE A O 1
ATOM 1077 N N . ASN A 1 134 ? 15.727 -3.891 -3.662 1 97.88 134 ASN A N 1
ATOM 1078 C CA . ASN A 1 134 ? 14.742 -3.062 -4.344 1 97.88 134 ASN A CA 1
ATOM 1079 C C . ASN A 1 134 ? 14.766 -1.624 -3.836 1 97.88 134 ASN A C 1
ATOM 1081 O O . ASN A 1 134 ? 15.656 -1.247 -3.072 1 97.88 134 ASN A O 1
ATOM 1085 N N . VAL A 1 135 ? 13.875 -0.809 -4.32 1 98.5 135 VAL A N 1
ATOM 1086 C CA . VAL A 1 135 ? 13.852 0.616 -4.008 1 98.5 135 VAL A CA 1
ATOM 1087 C C . VAL A 1 135 ? 13.523 0.817 -2.529 1 98.5 135 VAL A C 1
ATOM 1089 O O . VAL A 1 135 ? 14.047 1.732 -1.891 1 98.5 135 VAL A O 1
ATOM 1092 N N . ALA A 1 136 ? 12.656 -0.028 -1.968 1 98.44 136 ALA A N 1
ATOM 1093 C CA . ALA A 1 136 ? 12.344 0.055 -0.543 1 98.44 136 ALA A CA 1
ATOM 1094 C C . ALA A 1 136 ? 13.609 -0.098 0.304 1 98.44 136 ALA A C 1
ATOM 1096 O O . ALA A 1 136 ? 13.797 0.632 1.28 1 98.44 136 ALA A O 1
ATOM 1097 N N . ASP A 1 137 ? 14.453 -1.033 -0.054 1 97.12 137 ASP A N 1
ATOM 1098 C CA . ASP A 1 137 ? 15.711 -1.226 0.649 1 97.12 137 ASP A CA 1
ATOM 1099 C C . ASP A 1 137 ? 16.594 0.023 0.561 1 97.12 137 ASP A C 1
ATOM 1101 O O . ASP A 1 137 ? 17.203 0.429 1.55 1 97.12 137 ASP A O 1
ATOM 1105 N N . ILE A 1 138 ? 16.672 0.591 -0.593 1 98.06 138 ILE A N 1
ATOM 1106 C CA . ILE A 1 138 ? 17.422 1.817 -0.79 1 98.06 138 ILE A CA 1
ATOM 1107 C C . ILE A 1 138 ? 16.875 2.924 0.1 1 98.06 138 ILE A C 1
ATOM 1109 O O . ILE A 1 138 ? 17.625 3.637 0.765 1 98.06 138 ILE A O 1
ATOM 1113 N N . SER A 1 139 ? 15.586 3.018 0.094 1 98.62 139 SER A N 1
ATOM 1114 C CA . SER A 1 139 ? 14.938 4.047 0.897 1 98.62 139 SER A CA 1
ATOM 1115 C C . SER A 1 139 ? 15.289 3.898 2.375 1 98.62 139 SER A C 1
ATOM 1117 O O . SER A 1 139 ? 15.617 4.879 3.045 1 98.62 139 SER A O 1
ATOM 1119 N N . ILE A 1 140 ? 15.18 2.727 2.865 1 98.31 140 ILE A N 1
ATOM 1120 C CA . ILE A 1 140 ? 15.469 2.475 4.273 1 98.31 140 ILE A CA 1
ATOM 1121 C C . ILE A 1 140 ? 16.922 2.826 4.574 1 98.31 140 ILE A C 1
ATOM 1123 O O . ILE A 1 140 ? 17.219 3.508 5.559 1 98.31 140 ILE A O 1
ATOM 1127 N N . ASN A 1 141 ? 17.859 2.426 3.742 1 97.88 141 ASN A N 1
ATOM 1128 C CA . ASN A 1 141 ? 19.281 2.684 3.973 1 97.88 141 ASN A CA 1
ATOM 1129 C C . ASN A 1 141 ? 19.594 4.172 3.885 1 97.88 141 ASN A C 1
ATOM 1131 O O . ASN A 1 141 ? 20.328 4.707 4.727 1 97.88 141 ASN A O 1
ATOM 1135 N N . VAL A 1 142 ? 19.094 4.836 2.9 1 98.56 142 VAL A N 1
ATOM 1136 C CA . VAL A 1 142 ? 19.297 6.277 2.791 1 98.56 142 VAL A CA 1
ATOM 1137 C C . VAL A 1 142 ? 18.656 6.98 3.992 1 98.56 142 VAL A C 1
ATOM 1139 O O . VAL A 1 142 ? 19.219 7.953 4.508 1 98.56 142 VAL A O 1
ATOM 1142 N N . GLY A 1 143 ? 17.5 6.449 4.383 1 98.75 143 GLY A N 1
ATOM 1143 C CA . GLY A 1 143 ? 16.859 6.988 5.578 1 98.75 143 GLY A CA 1
ATOM 1144 C C . GLY A 1 143 ? 17.75 6.895 6.812 1 98.75 143 GLY A C 1
ATOM 1145 O O . GLY A 1 143 ? 17.859 7.855 7.578 1 98.75 143 GLY A O 1
ATOM 1146 N N . ILE A 1 144 ? 18.312 5.805 7.016 1 98 144 ILE A N 1
ATOM 1147 C CA . ILE A 1 144 ? 19.203 5.594 8.148 1 98 144 ILE A CA 1
ATOM 1148 C C . ILE A 1 144 ? 20.375 6.57 8.062 1 98 144 ILE A C 1
ATOM 1150 O O . ILE A 1 144 ? 20.766 7.168 9.07 1 98 144 ILE A O 1
ATOM 1154 N N . ILE A 1 145 ? 20.938 6.758 6.918 1 98.06 145 ILE A N 1
ATOM 1155 C CA . ILE A 1 145 ? 22.047 7.691 6.719 1 98.06 145 ILE A CA 1
ATOM 1156 C C . ILE A 1 145 ? 21.609 9.102 7.113 1 98.06 145 ILE A C 1
ATOM 1158 O O . ILE A 1 145 ? 22.344 9.812 7.801 1 98.06 145 ILE A O 1
ATOM 1162 N N . CYS A 1 146 ? 20.453 9.484 6.668 1 98.19 146 CYS A N 1
ATOM 1163 C CA . CYS A 1 146 ? 19.922 10.789 7.035 1 98.19 146 CYS A CA 1
ATOM 1164 C C . CYS A 1 146 ? 19.828 10.938 8.547 1 98.19 146 CYS A C 1
ATOM 1166 O O . CYS A 1 146 ? 20.141 11.992 9.094 1 98.19 146 CYS A O 1
ATOM 1168 N N . LEU A 1 147 ? 19.406 9.898 9.203 1 97.56 147 LEU A N 1
ATOM 1169 C CA . LEU A 1 147 ? 19.266 9.953 10.648 1 97.56 147 LEU A CA 1
ATOM 1170 C C . LEU A 1 147 ? 20.641 10.031 11.32 1 97.56 147 LEU A C 1
ATOM 1172 O O . LEU A 1 147 ? 20.781 10.672 12.359 1 97.56 147 LEU A O 1
ATOM 1176 N N . LEU A 1 148 ? 21.578 9.398 10.727 1 96.69 148 LEU A N 1
ATOM 1177 C CA . LEU A 1 148 ? 22.938 9.477 11.25 1 96.69 148 LEU A CA 1
ATOM 1178 C C . LEU A 1 148 ? 23.484 10.898 11.109 1 96.69 148 LEU A C 1
ATOM 1180 O O . LEU A 1 148 ? 24.141 11.406 12.023 1 96.69 148 LEU A O 1
ATOM 1184 N N . ILE A 1 149 ? 23.25 11.508 10.047 1 96.38 149 ILE A N 1
ATOM 1185 C CA . ILE A 1 149 ? 23.672 12.891 9.828 1 96.38 149 ILE A CA 1
ATOM 1186 C C . ILE A 1 149 ? 22.969 13.797 10.844 1 96.38 149 ILE A C 1
ATOM 1188 O O . ILE A 1 149 ? 23.609 14.688 11.422 1 96.38 149 ILE A O 1
ATOM 1192 N N . ALA A 1 150 ? 21.719 13.539 11.047 1 95 150 ALA A N 1
ATOM 1193 C CA . ALA A 1 150 ? 20.953 14.32 12 1 95 150 ALA A CA 1
ATOM 1194 C C . ALA A 1 150 ? 21.547 14.211 13.406 1 95 150 ALA A C 1
ATOM 1196 O O . ALA A 1 150 ? 21.516 15.172 14.18 1 95 150 ALA A O 1
ATOM 1197 N N . ALA A 1 151 ? 22 13.094 13.71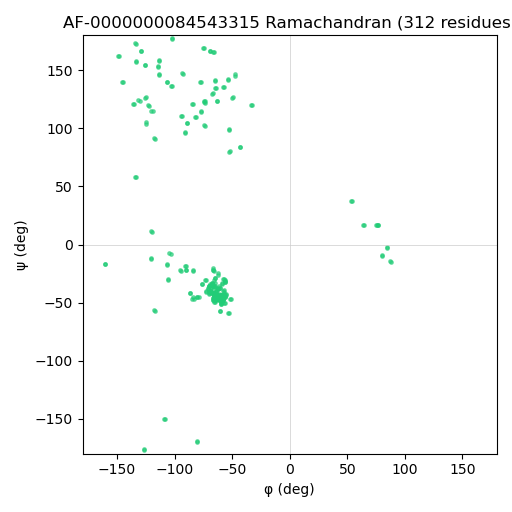9 1 92.56 151 ALA A N 1
ATOM 1198 C CA . ALA A 1 151 ? 22.547 12.828 15.047 1 92.56 151 ALA A CA 1
ATOM 1199 C C . ALA A 1 151 ? 23.812 13.648 15.297 1 92.56 151 ALA A C 1
ATOM 1201 O O . ALA A 1 151 ? 24.156 13.93 16.453 1 92.56 151 ALA A O 1
ATOM 1202 N N . PHE A 1 152 ? 24.438 14.055 14.266 1 89.88 152 PHE A N 1
ATOM 1203 C CA . PHE A 1 152 ? 25.672 14.797 14.422 1 89.88 152 PHE A CA 1
ATOM 1204 C C . PHE A 1 152 ? 25.453 16.281 14.188 1 89.88 152 PHE A C 1
ATOM 1206 O O . PHE A 1 152 ? 26.391 17.078 14.289 1 89.88 152 PHE A O 1
ATOM 1213 N N . GLN A 1 153 ? 24.266 16.672 13.734 1 81.75 153 GLN A N 1
ATOM 1214 C CA . GLN A 1 153 ? 23.984 18.094 13.602 1 81.75 153 GLN A CA 1
ATOM 1215 C C . GLN A 1 153 ? 23.766 18.734 14.969 1 81.75 153 GLN A C 1
ATOM 1217 O O . GLN A 1 153 ? 23.125 18.156 15.844 1 81.75 153 GLN A O 1
ATOM 1222 N N . PRO A 1 154 ? 24.578 19.828 15.312 1 64.94 154 PRO A N 1
ATOM 1223 C CA . PRO A 1 154 ? 24.469 20.516 16.594 1 64.94 154 PRO A CA 1
ATOM 1224 C C . PRO A 1 154 ? 23.047 20.969 16.906 1 64.94 154 PRO A C 1
ATOM 1226 O O . PRO A 1 154 ? 22.312 21.359 15.984 1 64.94 154 PRO A O 1
ATOM 1229 N N . HIS A 1 155 ? 22.266 20.234 17.719 1 58.66 155 HIS A N 1
ATOM 1230 C CA . HIS A 1 155 ? 20.938 20.688 18.156 1 58.66 155 HIS A CA 1
ATOM 1231 C C . HIS A 1 155 ? 20.969 22.172 18.547 1 58.66 155 HIS A C 1
ATOM 1233 O O . HIS A 1 155 ? 21.75 22.578 19.406 1 58.66 155 HIS A O 1
ATOM 1239 N N . SER A 1 156 ? 20.844 23.016 17.625 1 47.84 156 SER A N 1
ATOM 1240 C CA . SER A 1 156 ? 20.812 24.375 18.125 1 47.84 156 SER A CA 1
ATOM 1241 C C . SER A 1 156 ? 19.781 24.547 19.234 1 47.84 156 SER A C 1
ATOM 1243 O O . SER A 1 156 ? 18.594 24.234 19.047 1 47.84 156 SER A O 1
ATOM 1245 N N . HIS A 1 157 ? 20.094 24.156 20.469 1 44.56 157 HIS A N 1
ATOM 1246 C CA . HIS A 1 157 ? 19.297 24.625 21.594 1 44.56 157 HIS A CA 1
ATOM 1247 C C . HIS A 1 157 ? 18.766 26.031 21.344 1 44.56 157 HIS A C 1
ATOM 1249 O O . HIS A 1 157 ? 19.5 26.906 20.922 1 44.56 157 HIS A O 1
ATOM 1255 N N . PRO A 1 158 ? 17.422 26.094 21.359 1 41.66 158 PRO A N 1
ATOM 1256 C CA . PRO A 1 158 ? 17.172 27.531 21.547 1 41.66 158 PRO A CA 1
ATOM 1257 C C . PRO A 1 158 ? 17.906 28.094 22.766 1 41.66 158 PRO A C 1
ATOM 1259 O O . PRO A 1 158 ? 18.203 27.359 23.703 1 41.66 158 PRO A O 1
ATOM 1262 N N . MET B 1 1 ? 1.78 24.062 6.629 1 35.97 1 MET B N 1
ATOM 1263 C CA . MET B 1 1 ? 0.604 24.203 7.484 1 35.97 1 MET B CA 1
ATOM 1264 C C . MET B 1 1 ? -0.432 23.125 7.152 1 35.97 1 MET B C 1
ATOM 1266 O O . MET B 1 1 ? -1.572 23.203 7.613 1 35.97 1 MET B O 1
ATOM 1270 N N . GLY B 1 2 ? -0.3 22.406 6.109 1 42.81 2 GLY B N 1
ATOM 1271 C CA . GLY B 1 2 ? -1.172 21.734 5.156 1 42.81 2 GLY B CA 1
ATOM 1272 C C . GLY B 1 2 ? -1.725 20.422 5.68 1 42.81 2 GLY B C 1
ATOM 1273 O O . GLY B 1 2 ? -2.924 20.156 5.566 1 42.81 2 GLY B O 1
ATOM 1274 N N . PHE B 1 3 ? -0.922 19.406 6.363 1 51.81 3 PHE B N 1
ATOM 1275 C CA . PHE B 1 3 ? -1.438 18.109 6.812 1 51.81 3 PHE B CA 1
ATOM 1276 C C . PHE B 1 3 ? -2.26 18.281 8.086 1 51.81 3 PHE B C 1
ATOM 1278 O O . PHE B 1 3 ? -3.248 17.562 8.289 1 51.81 3 PHE B O 1
ATOM 1285 N N . LYS B 1 4 ? -2.113 19.125 9.102 1 62.62 4 LYS B N 1
ATOM 1286 C CA . LYS B 1 4 ? -2.918 19.453 10.281 1 62.62 4 LYS B CA 1
ATOM 1287 C C . LYS B 1 4 ? -4.273 20.031 9.875 1 62.62 4 LYS B C 1
ATOM 1289 O O . LYS B 1 4 ? -5.258 19.875 10.594 1 62.62 4 LYS B O 1
ATOM 1294 N N . LYS B 1 5 ? -4.117 20.516 8.805 1 79.75 5 LYS B N 1
ATOM 1295 C CA . LYS B 1 5 ? -5.316 21.203 8.32 1 79.75 5 LYS B CA 1
ATOM 1296 C C . LYS B 1 5 ? -6.453 20.203 8.086 1 79.75 5 LYS B C 1
ATOM 1298 O O . LYS B 1 5 ? -7.598 20.469 8.453 1 79.75 5 LYS B O 1
ATOM 1303 N N . ASN B 1 6 ? -6.094 18.953 7.676 1 92.31 6 ASN B N 1
ATOM 1304 C CA . ASN B 1 6 ? -7.078 17.922 7.352 1 92.31 6 ASN B CA 1
ATOM 1305 C C . ASN B 1 6 ? -6.727 16.578 7.996 1 92.31 6 ASN B C 1
ATOM 1307 O O . ASN B 1 6 ? -6.648 15.562 7.312 1 92.31 6 ASN B O 1
ATOM 1311 N N . SER B 1 7 ? -6.605 16.578 9.352 1 91.75 7 SER B N 1
ATOM 1312 C CA . SER B 1 7 ? -6.117 15.414 10.086 1 91.75 7 SER B CA 1
ATOM 1313 C C . SER B 1 7 ? -7.082 14.242 9.984 1 91.75 7 SER B C 1
ATOM 1315 O O . SER B 1 7 ? -6.66 13.094 9.836 1 91.75 7 SER B O 1
ATOM 1317 N N . THR B 1 8 ? -8.391 14.5 10.117 1 95.06 8 THR B N 1
ATOM 1318 C CA . THR B 1 8 ? -9.398 13.445 10.031 1 95.06 8 THR B CA 1
ATOM 1319 C C . THR B 1 8 ? -9.32 12.734 8.688 1 95.06 8 THR B C 1
ATOM 1321 O O . THR B 1 8 ? -9.531 11.516 8.609 1 95.06 8 THR B O 1
ATOM 1324 N N . PHE B 1 9 ? -8.961 13.453 7.641 1 97.12 9 PHE B N 1
ATOM 1325 C CA . PHE B 1 9 ? -8.773 12.898 6.305 1 97.12 9 PHE B CA 1
ATOM 1326 C C . PHE B 1 9 ? -7.688 11.828 6.309 1 97.12 9 PHE B C 1
ATOM 1328 O O . PHE B 1 9 ? -7.918 10.703 5.867 1 97.12 9 PHE B O 1
ATOM 1335 N N . TRP B 1 10 ? -6.578 12.148 6.848 1 94.5 10 TRP B N 1
ATOM 1336 C CA . TRP B 1 10 ? -5.43 11.242 6.848 1 94.5 10 TRP B CA 1
ATOM 1337 C C . TRP B 1 10 ? -5.68 10.047 7.758 1 94.5 10 TRP B C 1
ATOM 1339 O O . TRP B 1 10 ? -5.289 8.922 7.438 1 94.5 10 TRP B O 1
ATOM 1349 N N . ILE B 1 11 ? -6.273 10.266 8.859 1 94.75 11 ILE B N 1
ATOM 1350 C CA . ILE B 1 11 ? -6.566 9.203 9.812 1 94.75 11 ILE B CA 1
ATOM 1351 C C . ILE B 1 11 ? -7.559 8.219 9.195 1 94.75 11 ILE B C 1
ATOM 1353 O O . ILE B 1 11 ? -7.355 7.004 9.25 1 94.75 11 ILE B O 1
ATOM 1357 N N . ALA B 1 12 ? -8.609 8.781 8.609 1 97.56 12 ALA B N 1
ATOM 1358 C CA . ALA B 1 12 ? -9.617 7.945 7.965 1 97.56 12 ALA B CA 1
ATOM 1359 C C . ALA B 1 12 ? -9 7.102 6.855 1 97.56 12 ALA B C 1
ATOM 1361 O O . ALA B 1 12 ? -9.289 5.906 6.734 1 97.56 12 ALA B O 1
ATOM 1362 N N . ALA B 1 13 ? -8.164 7.715 6.07 1 98.12 13 ALA B N 1
ATOM 1363 C CA . ALA B 1 13 ? -7.496 7.012 4.98 1 98.12 13 ALA B CA 1
ATOM 1364 C C . ALA B 1 13 ? -6.629 5.875 5.512 1 98.12 13 ALA B C 1
ATOM 1366 O O . ALA B 1 13 ? -6.684 4.754 5 1 98.12 13 ALA B O 1
ATOM 1367 N N . THR B 1 14 ? -5.84 6.141 6.539 1 96.5 14 THR B N 1
ATOM 1368 C CA . THR B 1 14 ? -4.906 5.168 7.094 1 96.5 14 THR B CA 1
ATOM 1369 C C . THR B 1 14 ? -5.656 3.994 7.719 1 96.5 14 THR B C 1
ATOM 1371 O O . THR B 1 14 ? -5.324 2.834 7.473 1 96.5 14 THR B O 1
ATOM 1374 N N . ILE B 1 15 ? -6.625 4.273 8.492 1 97.31 15 ILE B N 1
ATOM 1375 C CA . ILE B 1 15 ? -7.398 3.232 9.164 1 97.31 15 ILE B CA 1
ATOM 1376 C C . ILE B 1 15 ? -8.086 2.352 8.117 1 97.31 15 ILE B C 1
ATOM 1378 O O . ILE B 1 15 ? -8.055 1.123 8.219 1 97.31 15 ILE B O 1
ATOM 1382 N N . SER B 1 16 ? -8.719 2.982 7.133 1 98.38 16 SER B N 1
ATOM 1383 C CA . SER B 1 16 ? -9.383 2.24 6.066 1 98.38 16 SER B CA 1
ATOM 1384 C C . SER B 1 16 ? -8.406 1.323 5.34 1 98.38 16 SER B C 1
ATOM 1386 O O . SER B 1 16 ? -8.711 0.155 5.09 1 98.38 16 SER B O 1
ATOM 1388 N N . LEU B 1 17 ? -7.234 1.832 5.02 1 97.88 17 LEU B N 1
ATOM 1389 C CA . LEU B 1 17 ? -6.227 1.062 4.301 1 97.88 17 LEU B CA 1
ATOM 1390 C C . LEU B 1 17 ? -5.75 -0.124 5.133 1 97.88 17 LEU B C 1
ATOM 1392 O O . LEU B 1 17 ? -5.637 -1.241 4.621 1 97.88 17 LEU B O 1
ATOM 1396 N N . VAL B 1 18 ? -5.504 0.09 6.402 1 97.19 18 VAL B N 1
ATOM 1397 C CA . VAL B 1 18 ? -4.996 -0.947 7.297 1 97.19 18 VAL B CA 1
ATOM 1398 C C . VAL B 1 18 ? -6.051 -2.039 7.473 1 97.19 18 VAL B C 1
ATOM 1400 O O . VAL B 1 18 ? -5.75 -3.227 7.336 1 97.19 18 VAL B O 1
ATOM 1403 N N . ILE B 1 19 ? -7.242 -1.677 7.727 1 98.19 19 ILE B N 1
ATOM 1404 C CA . ILE B 1 19 ? -8.312 -2.646 7.938 1 98.19 19 ILE B CA 1
ATOM 1405 C C . ILE B 1 19 ? -8.547 -3.443 6.656 1 98.19 19 ILE B C 1
ATOM 1407 O O . ILE B 1 19 ? -8.742 -4.66 6.699 1 98.19 19 ILE B O 1
ATOM 1411 N N . ASP B 1 20 ? -8.562 -2.789 5.523 1 98.5 20 ASP B N 1
ATOM 1412 C CA . ASP B 1 20 ? -8.766 -3.473 4.25 1 98.5 20 ASP B CA 1
ATOM 1413 C C . ASP B 1 20 ? -7.707 -4.559 4.035 1 98.5 20 ASP B C 1
ATOM 1415 O O . ASP B 1 20 ? -8.039 -5.703 3.734 1 98.5 20 ASP B O 1
ATOM 1419 N N . HIS B 1 21 ? -6.418 -4.211 4.203 1 97.5 21 HIS B N 1
ATOM 1420 C CA . HIS B 1 21 ? -5.363 -5.176 3.914 1 97.5 21 HIS B CA 1
ATOM 1421 C C . HIS B 1 21 ? -5.301 -6.262 4.98 1 97.5 21 HIS B C 1
ATOM 1423 O O . HIS B 1 21 ? -4.969 -7.41 4.688 1 97.5 21 HIS B O 1
ATOM 1429 N N . LEU B 1 22 ? -5.652 -5.957 6.23 1 97.19 22 LEU B N 1
ATOM 1430 C CA . LEU B 1 22 ? -5.668 -6.98 7.273 1 97.19 22 LEU B CA 1
ATOM 1431 C C . LEU B 1 22 ? -6.781 -7.988 7.027 1 97.19 22 LEU B C 1
ATOM 1433 O O . LEU B 1 22 ? -6.59 -9.195 7.219 1 97.19 22 LEU B O 1
ATOM 1437 N N . THR B 1 23 ? -7.949 -7.547 6.609 1 98.31 23 THR B N 1
ATOM 1438 C CA . THR B 1 23 ? -9.055 -8.461 6.348 1 98.31 23 THR B CA 1
ATOM 1439 C C . THR B 1 23 ? -8.773 -9.305 5.105 1 98.31 23 THR B C 1
ATOM 1441 O O . THR B 1 23 ? -9.062 -10.5 5.086 1 98.31 23 THR B O 1
ATOM 1444 N N . LYS B 1 24 ? -8.234 -8.656 4.047 1 98.12 24 LYS B N 1
ATOM 1445 C CA . LYS B 1 24 ? -7.836 -9.422 2.869 1 98.12 24 LYS B CA 1
ATOM 1446 C C . LYS B 1 24 ? -6.793 -10.477 3.227 1 98.12 24 LYS B C 1
ATOM 1448 O O . LYS B 1 24 ? -6.871 -11.617 2.76 1 98.12 24 LYS B O 1
ATOM 1453 N N . PHE B 1 25 ? -5.832 -10.07 4.027 1 96.62 25 PHE B N 1
ATOM 1454 C CA . PHE B 1 25 ? -4.793 -10.984 4.477 1 96.62 25 PHE B CA 1
ATOM 1455 C C . PHE B 1 25 ? -5.402 -12.164 5.234 1 96.62 25 PHE B C 1
ATOM 1457 O O . PHE B 1 25 ? -5.023 -13.312 5.008 1 96.62 25 PHE B O 1
ATOM 1464 N N . TRP B 1 26 ? -6.293 -11.875 6.152 1 97.25 26 TRP B N 1
ATOM 1465 C CA . TRP B 1 26 ? -6.988 -12.922 6.895 1 97.25 26 TRP B CA 1
ATOM 1466 C C . TRP B 1 26 ? -7.676 -13.898 5.945 1 97.25 26 TRP B C 1
ATOM 1468 O O . TRP B 1 26 ? -7.582 -15.109 6.121 1 97.25 26 TRP B O 1
ATOM 1478 N N . VAL B 1 27 ? -8.312 -13.453 4.922 1 97.75 27 VAL B N 1
ATOM 1479 C CA . VAL B 1 27 ? -9.031 -14.289 3.963 1 97.75 27 VAL B CA 1
ATOM 1480 C C . VAL B 1 27 ? -8.039 -15.18 3.221 1 97.75 27 VAL B C 1
ATOM 1482 O O . VAL B 1 27 ? -8.25 -16.391 3.111 1 97.75 27 VAL B O 1
ATOM 1485 N N . VAL B 1 28 ? -6.973 -14.578 2.752 1 96 28 VAL B N 1
ATOM 1486 C CA . VAL B 1 28 ? -5.988 -15.305 1.954 1 96 28 VAL B CA 1
ATOM 1487 C C . VAL B 1 28 ? -5.32 -16.375 2.809 1 96 28 VAL B C 1
ATOM 1489 O O . VAL B 1 28 ? -4.977 -17.453 2.309 1 96 28 VAL B O 1
ATOM 1492 N N . GLN B 1 29 ? -5.223 -16.141 4.129 1 94.38 29 GLN B N 1
ATOM 1493 C CA . GLN B 1 29 ? -4.574 -17.094 5.023 1 94.38 29 GLN B CA 1
ATOM 1494 C C . GLN B 1 29 ? -5.543 -18.188 5.453 1 94.38 29 GLN B C 1
ATOM 1496 O O . GLN B 1 29 ? -5.121 -19.281 5.863 1 94.38 29 GLN B O 1
ATOM 1501 N N . THR B 1 30 ? -6.828 -17.906 5.375 1 96.5 30 THR B N 1
ATOM 1502 C CA . THR B 1 30 ? -7.816 -18.781 5.98 1 96.5 30 THR B CA 1
ATOM 1503 C C . THR B 1 30 ? -8.555 -19.594 4.91 1 96.5 30 THR B C 1
ATOM 1505 O O . THR B 1 30 ? -9.008 -20.703 5.168 1 96.5 30 THR B O 1
ATOM 1508 N N . PHE B 1 31 ? -8.727 -19.094 3.711 1 97.25 31 PHE B N 1
ATOM 1509 C CA . PHE B 1 31 ? -9.484 -19.734 2.643 1 97.25 31 PHE B CA 1
ATOM 1510 C C . PHE B 1 31 ? -8.562 -20.141 1.493 1 97.25 31 PHE B C 1
ATOM 1512 O O . PHE B 1 31 ? -7.477 -19.578 1.339 1 97.25 31 PHE B O 1
ATOM 1519 N N . GLU B 1 32 ? -9.023 -21.094 0.691 1 96.69 32 GLU B N 1
ATOM 1520 C CA . GLU B 1 32 ? -8.359 -21.469 -0.554 1 96.69 32 GLU B CA 1
ATOM 1521 C C . GLU B 1 32 ? -9.086 -20.891 -1.763 1 96.69 32 GLU B C 1
ATOM 1523 O O . GLU B 1 32 ? -10.32 -20.828 -1.792 1 96.69 32 GLU B O 1
ATOM 1528 N N . LEU B 1 33 ? -8.281 -20.391 -2.635 1 95.31 33 LEU B N 1
ATOM 1529 C CA . LEU B 1 33 ? -8.859 -19.953 -3.895 1 95.31 33 LEU B CA 1
ATOM 1530 C C . LEU B 1 33 ? -9.242 -21.141 -4.77 1 95.31 33 LEU B C 1
ATOM 1532 O O . LEU B 1 33 ? -8.375 -21.781 -5.355 1 95.31 33 LEU B O 1
ATOM 1536 N N . THR B 1 34 ? -10.5 -21.469 -4.812 1 96.38 34 THR B N 1
ATOM 1537 C CA . THR B 1 34 ? -10.977 -22.641 -5.531 1 96.38 34 THR B CA 1
ATOM 1538 C C . THR B 1 34 ? -12.133 -22.266 -6.461 1 96.38 34 THR B C 1
ATOM 1540 O O . THR B 1 34 ? -12.648 -21.156 -6.406 1 96.38 34 THR B O 1
ATOM 1543 N N . THR B 1 35 ? -12.469 -23.266 -7.414 1 94.12 35 THR B N 1
ATOM 1544 C CA . THR B 1 35 ? -13.664 -23.219 -8.242 1 94.12 35 THR B CA 1
ATOM 1545 C C . THR B 1 35 ? -14.555 -24.438 -7.996 1 94.12 35 THR B C 1
ATOM 1547 O O . THR B 1 35 ? -14.164 -25.562 -8.289 1 94.12 35 THR B O 1
ATOM 1550 N N . PRO B 1 36 ? -15.766 -24.328 -7.473 1 95.94 36 PRO B N 1
ATOM 1551 C CA . PRO B 1 36 ? -16.344 -23.047 -7.047 1 95.94 36 PRO B CA 1
ATOM 1552 C C . PRO B 1 36 ? -15.609 -22.438 -5.859 1 95.94 36 PRO B C 1
ATOM 1554 O O . PRO B 1 36 ? -14.828 -23.125 -5.191 1 95.94 36 PRO B O 1
ATOM 1557 N N . PRO B 1 37 ? -15.914 -21.141 -5.641 1 96.38 37 PRO B N 1
ATOM 1558 C CA . PRO B 1 37 ? -15.188 -20.469 -4.555 1 96.38 37 PRO B CA 1
ATOM 1559 C C . PRO B 1 37 ? -15.508 -21.062 -3.184 1 96.38 37 PRO B C 1
ATOM 1561 O O . PRO B 1 37 ? -16.641 -21.453 -2.92 1 96.38 37 PRO B O 1
ATOM 1564 N N . GLN B 1 38 ? -14.422 -21.141 -2.385 1 97.44 38 GLN B N 1
ATOM 1565 C CA . GLN B 1 38 ? -14.656 -21.516 -0.994 1 97.44 38 GLN B CA 1
ATOM 1566 C C . GLN B 1 38 ? -15.484 -20.469 -0.267 1 97.44 38 GLN B C 1
ATOM 1568 O O . GLN B 1 38 ? -15.242 -19.266 -0.412 1 97.44 38 GLN B O 1
ATOM 1573 N N . THR B 1 39 ? -16.484 -20.953 0.498 1 97.06 39 THR B N 1
ATOM 1574 C CA . THR B 1 39 ? -17.438 -20.047 1.137 1 97.06 39 THR B CA 1
ATOM 1575 C C . THR B 1 39 ? -17.875 -20.594 2.5 1 97.06 39 THR B C 1
ATOM 1577 O O . THR B 1 39 ? -17.938 -21.812 2.697 1 97.06 39 THR B O 1
ATOM 1580 N N . VAL B 1 40 ? -18.031 -19.75 3.549 1 97.31 40 VAL B N 1
ATOM 1581 C CA . VAL B 1 40 ? -18.547 -20.078 4.879 1 97.31 40 VAL B CA 1
ATOM 1582 C C . VAL B 1 40 ? -19.719 -19.172 5.219 1 97.31 40 VAL B C 1
ATOM 1584 O O . VAL B 1 40 ? -19.625 -17.938 5.09 1 97.31 40 VAL B O 1
ATOM 1587 N N . PRO B 1 41 ? -20.844 -19.766 5.605 1 96.44 41 PRO B N 1
ATOM 1588 C CA . PRO B 1 41 ? -22 -18.938 5.965 1 96.44 41 PRO B CA 1
ATOM 1589 C C . PRO B 1 41 ? -21.844 -18.266 7.324 1 96.44 41 PRO B C 1
ATOM 1591 O O . PRO B 1 41 ? -21.484 -18.922 8.305 1 96.44 41 PRO B O 1
ATOM 1594 N N . ILE B 1 42 ? -21.938 -16.953 7.402 1 95.62 42 ILE B N 1
ATOM 1595 C CA . ILE B 1 42 ? -22.078 -16.234 8.664 1 95.62 42 ILE B CA 1
ATOM 1596 C C . ILE B 1 42 ? -23.562 -16.188 9.055 1 95.62 42 ILE B C 1
ATOM 1598 O O . ILE B 1 42 ? -23.906 -16.5 10.195 1 95.62 42 ILE B O 1
ATOM 1602 N N . LEU B 1 43 ? -24.438 -15.844 8.086 1 94.94 43 LEU B N 1
ATOM 1603 C CA . LEU B 1 43 ? -25.891 -15.984 8.094 1 94.94 43 LEU B CA 1
ATOM 1604 C C . LEU B 1 43 ? -26.375 -16.781 6.891 1 94.94 43 LEU B C 1
ATOM 1606 O O . LEU B 1 43 ? -26.422 -16.266 5.777 1 94.94 43 LEU B O 1
ATOM 1610 N N . PRO B 1 44 ? -26.734 -18.078 7.203 1 93.44 44 PRO B N 1
ATOM 1611 C CA . PRO B 1 44 ? -27.062 -18.969 6.094 1 93.44 44 PRO B CA 1
ATOM 1612 C C . PRO B 1 44 ? -28.047 -18.359 5.109 1 93.44 44 PRO B C 1
ATOM 1614 O O . PRO B 1 44 ? -29.109 -17.875 5.516 1 93.44 44 PRO B O 1
ATOM 1617 N N . GLY B 1 45 ? -27.578 -18.406 3.861 1 91.38 45 GLY B N 1
ATOM 1618 C CA . GLY B 1 45 ? -28.438 -17.953 2.783 1 91.38 45 GLY B CA 1
ATOM 1619 C C . GLY B 1 45 ? -28.469 -16.438 2.633 1 91.38 45 GLY B C 1
ATOM 1620 O O . GLY B 1 45 ? -29.031 -15.914 1.667 1 91.38 45 GLY B O 1
ATOM 1621 N N . ILE B 1 46 ? -27.953 -15.734 3.51 1 93.06 46 ILE B N 1
ATOM 1622 C CA . ILE B 1 46 ? -28.062 -14.281 3.506 1 93.06 46 ILE B CA 1
ATOM 1623 C C . ILE B 1 46 ? -26.672 -13.664 3.367 1 93.06 46 ILE B C 1
ATOM 1625 O O . ILE B 1 46 ? -26.406 -12.93 2.414 1 93.06 46 ILE B O 1
ATOM 1629 N N . PHE B 1 47 ? -25.766 -13.945 4.203 1 95.69 47 PHE B N 1
ATOM 1630 C CA . PHE B 1 47 ? -24.438 -13.344 4.258 1 95.69 47 PHE B CA 1
ATOM 1631 C C . PHE B 1 47 ? -23.359 -14.406 4.457 1 95.69 47 PHE B C 1
ATOM 1633 O O . PHE B 1 47 ? -23.422 -15.188 5.41 1 95.69 47 PHE B O 1
ATOM 1640 N N . HIS B 1 48 ? -22.422 -14.469 3.496 1 97.44 48 HIS B N 1
ATOM 1641 C CA . HIS B 1 48 ? -21.328 -15.43 3.521 1 97.44 48 HIS B CA 1
ATOM 1642 C C . HIS B 1 48 ? -19.984 -14.734 3.402 1 97.44 48 HIS B C 1
ATOM 1644 O O . HIS B 1 48 ? -19.906 -13.594 2.947 1 97.44 48 HIS B O 1
ATOM 1650 N N . ILE B 1 49 ? -18.938 -15.352 3.91 1 98.19 49 ILE B N 1
ATOM 1651 C CA . ILE B 1 49 ? -17.578 -15.023 3.531 1 98.19 49 ILE B CA 1
ATOM 1652 C C . ILE B 1 49 ? -17.109 -15.945 2.406 1 98.19 49 ILE B C 1
ATOM 1654 O O . ILE B 1 49 ? -17.078 -17.172 2.572 1 98.19 49 ILE B O 1
ATOM 1658 N N . THR B 1 50 ? -16.938 -15.414 1.206 1 97.81 50 THR B N 1
ATOM 1659 C CA . THR B 1 50 ? -16.547 -16.156 0.009 1 97.81 50 THR B CA 1
ATOM 1660 C C . THR B 1 50 ? -15.273 -15.586 -0.592 1 97.81 50 THR B C 1
ATOM 1662 O O . THR B 1 50 ? -15.211 -14.398 -0.936 1 97.81 50 THR B O 1
ATOM 1665 N N . TYR B 1 51 ? -14.266 -16.406 -0.66 1 97.94 51 TYR B N 1
ATOM 1666 C CA . TYR B 1 51 ? -12.984 -15.953 -1.195 1 97.94 51 TYR B CA 1
ATOM 1667 C C . TYR B 1 51 ? -12.992 -15.969 -2.719 1 97.94 51 TYR B C 1
ATOM 1669 O O . TYR B 1 51 ? -13 -17.031 -3.332 1 97.94 51 TYR B O 1
ATOM 1677 N N . VAL B 1 52 ? -13 -14.781 -3.334 1 96.06 52 VAL B N 1
ATOM 1678 C CA . VAL B 1 52 ? -12.875 -14.648 -4.785 1 96.06 52 VAL B CA 1
ATOM 1679 C C . VAL B 1 52 ? -11.859 -13.562 -5.125 1 96.06 52 VAL B C 1
ATOM 1681 O O . VAL B 1 52 ? -11.516 -12.742 -4.273 1 96.06 52 VAL B O 1
ATOM 1684 N N . VAL B 1 53 ? -11.328 -13.609 -6.242 1 94.56 53 VAL B N 1
ATOM 1685 C CA . VAL B 1 53 ? -10.477 -12.547 -6.75 1 94.56 53 VAL B CA 1
ATOM 1686 C C . VAL B 1 53 ? -11.141 -11.875 -7.949 1 94.56 53 VAL B C 1
ATOM 1688 O O . VAL B 1 53 ? -11.898 -12.516 -8.68 1 94.56 53 VAL B O 1
ATOM 1691 N N . ASN B 1 54 ? -10.914 -10.578 -8.102 1 91.38 54 ASN B N 1
ATOM 1692 C CA . ASN B 1 54 ? -11.52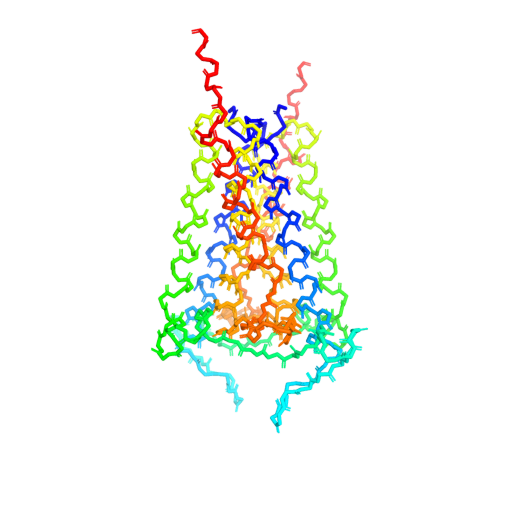3 -9.773 -9.156 1 91.38 54 ASN B CA 1
ATOM 1693 C C . ASN B 1 54 ? -10.484 -8.922 -9.883 1 91.38 54 ASN B C 1
ATOM 1695 O O . ASN B 1 54 ? -9.734 -8.18 -9.25 1 91.38 54 ASN B O 1
ATOM 1699 N N . THR B 1 55 ? -10.375 -9.023 -11.164 1 85.69 55 THR B N 1
ATOM 1700 C CA . THR B 1 55 ? -9.414 -8.258 -11.945 1 85.69 55 THR B CA 1
ATOM 1701 C C . THR B 1 55 ? -10.031 -6.945 -12.414 1 85.69 55 THR B C 1
ATOM 1703 O O . THR B 1 55 ? -9.312 -6.039 -12.852 1 85.69 55 THR B O 1
ATOM 1706 N N . GLY B 1 56 ? -11.328 -6.875 -12.398 1 78.81 56 GLY B N 1
ATOM 1707 C CA . GLY B 1 56 ? -12.047 -5.695 -12.844 1 78.81 56 GLY B CA 1
ATOM 1708 C C . GLY B 1 56 ? -12.695 -4.926 -11.711 1 78.81 56 GLY B C 1
ATOM 1709 O O . GLY B 1 56 ? -12.094 -4.742 -10.648 1 78.81 56 GLY B O 1
ATOM 1710 N N . ALA B 1 57 ? -13.805 -4.332 -12.203 1 71.94 57 ALA B N 1
ATOM 1711 C CA . ALA B 1 57 ? -14.656 -3.656 -11.227 1 71.94 57 ALA B CA 1
ATOM 1712 C C . ALA B 1 57 ? -15.883 -4.496 -10.891 1 71.94 57 ALA B C 1
ATOM 1714 O O . ALA B 1 57 ? -15.969 -5.664 -11.281 1 71.94 57 ALA B O 1
ATOM 1715 N N . ALA B 1 58 ? -16.672 -3.957 -9.969 1 66.38 58 ALA B N 1
ATOM 1716 C CA . ALA B 1 58 ? -17.922 -4.641 -9.633 1 66.38 58 ALA B CA 1
ATOM 1717 C C . ALA B 1 58 ? -18.688 -5.039 -10.891 1 66.38 58 ALA B C 1
ATOM 1719 O O . ALA B 1 58 ? -18.594 -4.363 -11.914 1 66.38 58 ALA B O 1
ATOM 1720 N N . PHE B 1 59 ? -19.375 -6.23 -10.781 1 63.69 59 PHE B N 1
ATOM 1721 C CA . PHE B 1 59 ? -20.234 -6.754 -11.836 1 63.69 59 PHE B CA 1
ATOM 1722 C C . PHE B 1 59 ? -19.438 -7.082 -13.086 1 63.69 59 PHE B C 1
ATOM 1724 O O . PHE B 1 59 ? -19.953 -6.992 -14.203 1 63.69 59 PHE B O 1
ATOM 1731 N N . SER B 1 60 ? -18.141 -7.168 -12.836 1 62.84 60 SER B N 1
ATOM 1732 C CA . SER B 1 60 ? -17.219 -7.617 -13.875 1 62.84 60 SER B CA 1
ATOM 1733 C C . SER B 1 60 ? -16.969 -6.523 -14.906 1 62.84 60 SER B C 1
ATOM 1735 O O . SER B 1 60 ? -16.609 -6.812 -16.047 1 62.84 60 SER B O 1
ATOM 1737 N N . LEU B 1 61 ? -17.359 -5.465 -14.367 1 62.72 61 LEU B N 1
ATOM 1738 C CA . LEU B 1 61 ? -17.031 -4.367 -15.266 1 62.72 61 LEU B CA 1
ATOM 1739 C C . LEU B 1 61 ? -15.531 -4.238 -15.453 1 62.72 61 LEU B C 1
ATOM 1741 O O . LEU B 1 61 ? -14.773 -4.27 -14.477 1 62.72 61 LEU B O 1
ATOM 1745 N N . PHE B 1 62 ? -15.039 -4.301 -16.703 1 69.5 62 PHE B N 1
ATOM 1746 C CA . PHE B 1 62 ? -13.664 -4.117 -17.141 1 69.5 62 PHE B CA 1
ATOM 1747 C C . PHE B 1 62 ? -12.828 -5.355 -16.828 1 69.5 62 PHE B C 1
ATOM 1749 O O . PHE B 1 62 ? -11.617 -5.258 -16.609 1 69.5 62 PHE B O 1
ATOM 1756 N N . SER B 1 63 ? -13.531 -6.457 -16.562 1 63.78 63 SER B N 1
ATOM 1757 C CA . SER B 1 63 ? -12.812 -7.688 -16.25 1 63.78 63 SER B CA 1
ATOM 1758 C C . SER B 1 63 ? -11.852 -8.055 -17.375 1 63.78 63 SER B C 1
ATOM 1760 O O . SER B 1 63 ? -10.82 -8.695 -17.141 1 63.78 63 SER B O 1
ATOM 1762 N N . ASN B 1 64 ? -12.344 -7.648 -18.516 1 61.91 64 ASN B N 1
ATOM 1763 C CA . ASN B 1 64 ? -11.484 -7.926 -19.656 1 61.91 64 ASN B CA 1
ATOM 1764 C C . ASN B 1 64 ? -10.531 -6.766 -19.938 1 61.91 64 ASN B C 1
ATOM 1766 O O . ASN B 1 64 ? -10.891 -5.816 -20.641 1 61.91 64 ASN B O 1
ATOM 1770 N N . GLY B 1 65 ? -9.336 -6.812 -19.453 1 61.5 65 GLY B N 1
ATOM 1771 C CA . GLY B 1 65 ? -8.391 -5.746 -19.75 1 61.5 65 GLY B CA 1
ATOM 1772 C C . GLY B 1 65 ? -8.469 -4.594 -18.766 1 61.5 65 GLY B C 1
ATOM 1773 O O . GLY B 1 65 ? -7.602 -3.717 -18.75 1 61.5 65 GLY B O 1
ATOM 1774 N N . GLY B 1 66 ? -9.617 -4.613 -17.984 1 62.12 66 GLY B N 1
ATOM 1775 C CA . GLY B 1 66 ? -9.914 -3.5 -17.094 1 62.12 66 GLY B CA 1
ATOM 1776 C C . GLY B 1 66 ? -8.922 -3.365 -15.953 1 62.12 66 GLY B C 1
ATOM 1777 O O . GLY B 1 66 ? -8.75 -2.279 -15.391 1 62.12 66 GLY B O 1
ATOM 1778 N N . VAL B 1 67 ? -8.234 -4.523 -15.664 1 65.5 67 VAL B N 1
ATOM 1779 C CA . VAL B 1 67 ? -7.219 -4.473 -14.617 1 65.5 67 VAL B CA 1
ATOM 1780 C C . VAL B 1 67 ? -6.172 -3.416 -14.961 1 65.5 67 VAL B C 1
ATOM 1782 O O . VAL B 1 67 ? -5.688 -2.697 -14.086 1 65.5 67 VAL B O 1
ATOM 1785 N N . TYR B 1 68 ? -6.047 -3.279 -16.281 1 75.88 68 TYR B N 1
ATOM 1786 C CA . TYR B 1 68 ? -4.934 -2.438 -16.703 1 75.88 68 TYR B CA 1
ATOM 1787 C C . TYR B 1 68 ? -5.203 -0.973 -16.375 1 75.88 68 TYR B C 1
ATOM 1789 O O . TYR B 1 68 ? -4.324 -0.272 -15.867 1 75.88 68 TYR B O 1
ATOM 1797 N N . TRP B 1 69 ? -6.383 -0.621 -16.531 1 86.56 69 TRP B N 1
ATOM 1798 C CA . TRP B 1 69 ? -6.559 0.82 -16.391 1 86.56 69 TRP B CA 1
ATOM 1799 C C . TRP B 1 69 ? -6.98 1.169 -14.961 1 86.56 69 TRP B C 1
ATOM 1801 O O . TRP B 1 69 ? -6.73 2.279 -14.484 1 86.56 69 TRP B O 1
ATOM 1811 N N . LEU B 1 70 ? -7.57 0.185 -14.195 1 91.12 70 LEU B N 1
ATOM 1812 C CA . LEU B 1 70 ? -8.102 0.461 -12.867 1 91.12 70 LEU B CA 1
ATOM 1813 C C . LEU B 1 70 ? -6.973 0.742 -11.875 1 91.12 70 LEU B C 1
ATOM 1815 O O . LEU B 1 70 ? -7.133 1.552 -10.961 1 91.12 70 LEU B O 1
ATOM 1819 N N . ARG B 1 71 ? -5.867 0.091 -12 1 92.88 71 ARG B N 1
ATOM 1820 C CA . ARG B 1 71 ? -4.746 0.367 -11.102 1 92.88 71 ARG B CA 1
ATOM 1821 C C . ARG B 1 71 ? -4.219 1.784 -11.305 1 92.88 71 ARG B C 1
ATOM 1823 O O . ARG B 1 71 ? -3.879 2.469 -10.344 1 92.88 71 ARG B O 1
ATOM 1830 N N . TRP B 1 72 ? -4.227 2.266 -12.57 1 93.56 72 TRP B N 1
ATOM 1831 C CA . TRP B 1 72 ? -3.762 3.617 -12.867 1 93.56 72 TRP B CA 1
ATOM 1832 C C . TRP B 1 72 ? -4.77 4.656 -12.375 1 93.56 72 TRP B C 1
ATOM 1834 O O . TRP B 1 72 ? -4.383 5.711 -11.867 1 93.56 72 TRP B O 1
ATOM 1844 N N . LEU B 1 73 ? -5.996 4.305 -12.602 1 93.94 73 LEU B N 1
ATOM 1845 C CA . LEU B 1 73 ? -7.035 5.191 -12.086 1 93.94 73 LEU B CA 1
ATOM 1846 C C . LEU B 1 73 ? -6.906 5.348 -10.57 1 93.94 73 LEU B C 1
ATOM 1848 O O . LEU B 1 73 ? -6.988 6.461 -10.047 1 93.94 73 LEU B O 1
ATOM 1852 N N . SER B 1 74 ? -6.734 4.234 -9.836 1 95.75 74 SER B N 1
ATOM 1853 C CA . SER B 1 74 ? -6.559 4.273 -8.391 1 95.75 74 SER B CA 1
ATOM 1854 C C . SER B 1 74 ? -5.359 5.133 -8 1 95.75 74 SER B C 1
ATOM 1856 O O . SER B 1 74 ? -5.422 5.891 -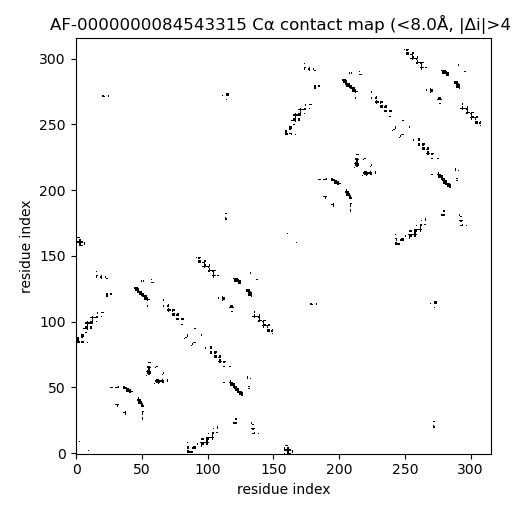7.031 1 95.75 74 SER B O 1
ATOM 1858 N N . LEU B 1 75 ? -4.293 5.02 -8.758 1 95.75 75 LEU B N 1
ATOM 1859 C CA . LEU B 1 75 ? -3.098 5.809 -8.484 1 95.75 75 LEU B CA 1
ATOM 1860 C C . LEU B 1 75 ? -3.373 7.297 -8.664 1 95.75 75 LEU B C 1
ATOM 1862 O O . LEU B 1 75 ? -3.014 8.109 -7.812 1 95.75 75 LEU B O 1
ATOM 1866 N N . LEU B 1 76 ? -3.973 7.652 -9.789 1 96.19 76 LEU B N 1
ATOM 1867 C CA . LEU B 1 76 ? -4.281 9.047 -10.102 1 96.19 76 LEU B CA 1
ATOM 1868 C C . LEU B 1 76 ? -5.191 9.648 -9.039 1 96.19 76 LEU B C 1
ATOM 1870 O O . LEU B 1 76 ? -4.922 10.742 -8.531 1 96.19 76 LEU B O 1
ATOM 1874 N N . VAL B 1 77 ? -6.238 8.953 -8.703 1 97.12 77 VAL B N 1
ATOM 1875 C CA . VAL B 1 77 ? -7.184 9.422 -7.695 1 97.12 77 VAL B CA 1
ATOM 1876 C C . VAL B 1 77 ? -6.477 9.578 -6.352 1 97.12 77 VAL B C 1
ATOM 1878 O O . VAL B 1 77 ? -6.66 10.578 -5.656 1 97.12 77 VAL B O 1
ATOM 1881 N N . SER B 1 78 ? -5.684 8.609 -5.941 1 97.88 78 SER B N 1
ATOM 1882 C CA . SER B 1 78 ? -4.992 8.633 -4.66 1 97.88 78 SER B CA 1
ATOM 1883 C C . SER B 1 78 ? -4.039 9.812 -4.57 1 97.88 78 SER B C 1
ATOM 1885 O O . SER B 1 78 ? -4.062 10.562 -3.59 1 97.88 78 SER B O 1
ATOM 1887 N N . LEU B 1 79 ? -3.25 10.047 -5.598 1 96.56 79 LEU B N 1
ATOM 1888 C CA . LEU B 1 79 ? -2.32 11.172 -5.605 1 96.56 79 LEU B CA 1
ATOM 1889 C C . LEU B 1 79 ? -3.072 12.5 -5.613 1 96.56 79 LEU B C 1
ATOM 1891 O O . LEU B 1 79 ? -2.691 13.438 -4.91 1 96.56 79 LEU B O 1
ATOM 1895 N N . GLY B 1 80 ? -4.074 12.555 -6.441 1 97.31 80 GLY B N 1
ATOM 1896 C CA . GLY B 1 80 ? -4.883 13.758 -6.484 1 97.31 80 GLY B CA 1
ATOM 1897 C C . GLY B 1 80 ? -5.48 14.133 -5.141 1 97.31 80 GLY B C 1
ATOM 1898 O O . GLY B 1 80 ? -5.434 15.297 -4.734 1 97.31 80 GLY B O 1
ATOM 1899 N N . LEU B 1 81 ? -6.035 13.18 -4.41 1 97.56 81 LEU B N 1
ATOM 1900 C CA . LEU B 1 81 ? -6.641 13.422 -3.107 1 97.56 81 LEU B CA 1
ATOM 1901 C C . LEU B 1 81 ? -5.582 13.812 -2.082 1 97.56 81 LEU B C 1
ATOM 1903 O O . LEU B 1 81 ? -5.82 14.68 -1.233 1 97.56 81 LEU B O 1
ATOM 1907 N N . MET B 1 82 ? -4.469 13.164 -2.115 1 95.06 82 MET B N 1
ATOM 1908 C CA . MET B 1 82 ? -3.391 13.5 -1.189 1 95.06 82 MET B CA 1
ATOM 1909 C C . MET B 1 82 ? -2.916 14.93 -1.4 1 95.06 82 MET B C 1
ATOM 1911 O O . MET B 1 82 ? -2.729 15.68 -0.437 1 95.06 82 MET B O 1
ATOM 1915 N N . LEU B 1 83 ? -2.754 15.305 -2.66 1 93.94 83 LEU B N 1
ATOM 1916 C CA . LEU B 1 83 ? -2.324 16.656 -2.975 1 93.94 83 LEU B CA 1
ATOM 1917 C C . LEU B 1 83 ? -3.375 17.672 -2.545 1 93.94 83 LEU B C 1
ATOM 1919 O O . LEU B 1 83 ? -3.039 18.734 -2.004 1 93.94 83 LEU B O 1
ATOM 1923 N N . TRP B 1 84 ? -4.57 17.281 -2.809 1 93.88 84 TRP B N 1
ATOM 1924 C CA . TRP B 1 84 ? -5.664 18.188 -2.434 1 93.88 84 TRP B CA 1
ATOM 1925 C C . TRP B 1 84 ? -5.711 18.375 -0.921 1 93.88 84 TRP B C 1
ATOM 1927 O O . TRP B 1 84 ? -5.879 19.5 -0.44 1 93.88 84 TRP B O 1
ATOM 1937 N N . ALA B 1 85 ? -5.594 17.375 -0.194 1 93.06 85 ALA B N 1
ATOM 1938 C CA . ALA B 1 85 ? -5.641 17.438 1.264 1 93.06 85 ALA B CA 1
ATOM 1939 C C . ALA B 1 85 ? -4.434 18.188 1.814 1 93.06 85 ALA B C 1
ATOM 1941 O O . ALA B 1 85 ? -4.531 18.875 2.842 1 93.06 85 ALA B O 1
ATOM 1942 N N . TRP B 1 86 ? -3.377 18.016 1.125 1 88.94 86 TRP B N 1
ATOM 1943 C CA . TRP B 1 86 ? -2.125 18.594 1.602 1 88.94 86 TRP B CA 1
ATOM 1944 C C . TRP B 1 86 ? -2.045 20.078 1.26 1 88.94 86 TRP B C 1
ATOM 1946 O O . TRP B 1 86 ? -1.685 20.906 2.107 1 88.94 86 TRP B O 1
ATOM 1956 N N . PHE B 1 87 ? -2.387 20.453 0.032 1 89.5 87 PHE B N 1
ATOM 1957 C CA . PHE B 1 87 ? -2.133 21.812 -0.452 1 89.5 87 PHE B CA 1
ATOM 1958 C C . PHE B 1 87 ? -3.426 22.609 -0.519 1 89.5 87 PHE B C 1
ATOM 1960 O O . PHE B 1 87 ? -3.395 23.844 -0.63 1 89.5 87 PHE B O 1
ATOM 1967 N N . GLY B 1 88 ? -4.516 21.875 -0.477 1 90.56 88 GLY B N 1
ATOM 1968 C CA . GLY B 1 88 ? -5.801 22.547 -0.595 1 90.56 88 GLY B CA 1
ATOM 1969 C C . GLY B 1 88 ? -6.27 23.172 0.707 1 90.56 88 GLY B C 1
ATOM 1970 O O . GLY B 1 88 ? -5.484 23.328 1.645 1 90.56 88 GLY B O 1
ATOM 1971 N N . PRO B 1 89 ? -7.562 23.625 0.748 1 92.25 89 PRO B N 1
ATOM 1972 C CA . PRO B 1 89 ? -8.117 24.266 1.948 1 92.25 89 PRO B CA 1
ATOM 1973 C C . PRO B 1 89 ? -8.445 23.266 3.049 1 92.25 89 PRO B C 1
ATOM 1975 O O . PRO B 1 89 ? -8.391 22.047 2.82 1 92.25 89 PRO B O 1
ATOM 1978 N N . ARG B 1 90 ? -8.727 23.891 4.199 1 94.19 90 ARG B N 1
ATOM 1979 C CA . ARG B 1 90 ? -9.289 23.047 5.246 1 94.19 90 ARG B CA 1
ATOM 1980 C C . ARG B 1 90 ? -10.688 22.562 4.863 1 94.19 90 ARG B C 1
ATOM 1982 O O . ARG B 1 90 ? -11.531 23.359 4.434 1 94.19 90 ARG B O 1
ATOM 1989 N N . LEU B 1 91 ? -10.828 21.312 4.996 1 94.69 91 LEU B N 1
ATOM 1990 C CA . LEU B 1 91 ? -12.102 20.672 4.652 1 94.69 91 LEU B CA 1
ATOM 1991 C C . LEU B 1 91 ? -13 20.562 5.879 1 94.69 91 LEU B C 1
ATOM 1993 O O . LEU B 1 91 ? -12.516 20.484 7.008 1 94.69 91 LEU B O 1
ATOM 1997 N N . ILE B 1 92 ? -14.266 20.672 5.66 1 95.06 92 ILE B N 1
ATOM 1998 C CA . ILE B 1 92 ? -15.18 20.422 6.77 1 95.06 92 ILE B CA 1
ATOM 1999 C C . ILE B 1 92 ? -15.164 18.938 7.137 1 95.06 92 ILE B C 1
ATOM 2001 O O . ILE B 1 92 ? -14.68 18.109 6.363 1 95.06 92 ILE B O 1
ATOM 2005 N N . SER B 1 93 ? -15.703 18.562 8.258 1 95.75 93 SER B N 1
ATOM 2006 C CA . SER B 1 93 ? -15.555 17.234 8.844 1 95.75 93 SER B CA 1
ATOM 2007 C C . SER B 1 93 ? -16.078 16.156 7.898 1 95.75 93 SER B C 1
ATOM 2009 O O . SER B 1 93 ? -15.383 15.172 7.637 1 95.75 93 SER B O 1
ATOM 2011 N N . TRP B 1 94 ? -17.234 16.344 7.383 1 97.38 94 TRP B N 1
ATOM 2012 C CA . TRP B 1 94 ? -17.844 15.352 6.5 1 97.38 94 TRP B CA 1
ATOM 2013 C C . TRP B 1 94 ? -17 15.148 5.246 1 97.38 94 TRP B C 1
ATOM 2015 O O . TRP B 1 94 ? -16.922 14.039 4.715 1 97.38 94 TRP B O 1
ATOM 2025 N N . GLU B 1 95 ? -16.453 16.172 4.773 1 97.75 95 GLU B N 1
ATOM 2026 C CA . GLU B 1 95 ? -15.57 16.078 3.609 1 97.75 95 GLU B CA 1
ATOM 2027 C C . GLU B 1 95 ? -14.289 15.32 3.943 1 97.75 95 GLU B C 1
ATOM 2029 O O . GLU B 1 95 ? -13.805 14.531 3.135 1 97.75 95 GLU B O 1
ATOM 2034 N N . GLN B 1 96 ? -13.727 15.578 5.086 1 97.62 96 GLN B N 1
ATOM 2035 C CA . GLN B 1 96 ? -12.516 14.875 5.492 1 97.62 96 GLN B CA 1
ATOM 2036 C C . GLN B 1 96 ? -12.766 13.375 5.598 1 97.62 96 GLN B C 1
ATOM 2038 O O . GLN B 1 96 ? -11.984 12.57 5.09 1 97.62 96 GLN B O 1
ATOM 2043 N N . TRP B 1 97 ? -13.836 13.031 6.266 1 98.06 97 TRP B N 1
ATOM 2044 C CA . TRP B 1 97 ? -14.219 11.625 6.336 1 98.06 97 TRP B CA 1
ATOM 2045 C C . TRP B 1 97 ? -14.438 11.047 4.941 1 98.06 97 TRP B C 1
ATOM 2047 O O . TRP B 1 97 ? -13.922 9.977 4.617 1 98.06 97 TRP B O 1
ATOM 2057 N N . GLY B 1 98 ? -15.18 11.812 4.18 1 98.56 98 GLY B N 1
ATOM 2058 C CA . GLY B 1 98 ? -15.516 11.336 2.848 1 98.56 98 GLY B CA 1
ATOM 2059 C C . GLY B 1 98 ? -14.297 11.102 1.975 1 98.56 98 GLY B C 1
ATOM 2060 O O . GLY B 1 98 ? -14.062 9.977 1.521 1 98.56 98 GLY B O 1
ATOM 2061 N N . TYR B 1 99 ? -13.484 12.133 1.794 1 98.5 99 TYR B N 1
ATOM 2062 C CA . TYR B 1 99 ? -12.312 12.023 0.931 1 98.5 99 TYR B CA 1
ATOM 2063 C C . TYR B 1 99 ? -11.281 11.07 1.531 1 98.5 99 TYR B C 1
ATOM 2065 O O . TYR B 1 99 ? -10.586 10.367 0.803 1 98.5 99 TYR B O 1
ATOM 2073 N N . GLY B 1 100 ? -11.164 11.023 2.84 1 98.56 100 GLY B N 1
ATOM 2074 C CA . GLY B 1 100 ? -10.25 10.102 3.49 1 98.56 100 GLY B CA 1
ATOM 2075 C C . GLY B 1 100 ? -10.602 8.641 3.254 1 98.56 100 GLY B C 1
ATOM 2076 O O . GLY B 1 100 ? -9.727 7.828 2.941 1 98.56 100 GLY B O 1
ATOM 2077 N N . LEU B 1 101 ? -11.828 8.359 3.422 1 98.81 101 LEU B N 1
ATOM 2078 C CA . LEU B 1 101 ? -12.289 6.992 3.193 1 98.81 101 LEU B CA 1
ATOM 2079 C C . LEU B 1 101 ? -12.125 6.598 1.729 1 98.81 101 LEU B C 1
ATOM 2081 O O . LEU B 1 101 ? -11.727 5.473 1.426 1 98.81 101 LEU B O 1
ATOM 2085 N N . ILE B 1 102 ? -12.406 7.508 0.854 1 98.75 102 ILE B N 1
ATOM 2086 C CA . ILE B 1 102 ? -12.242 7.242 -0.57 1 98.75 102 ILE B CA 1
ATOM 2087 C C . ILE B 1 102 ? -10.766 6.992 -0.879 1 98.75 102 ILE B C 1
ATOM 2089 O O . ILE B 1 102 ? -10.43 6.07 -1.625 1 98.75 102 ILE B O 1
ATOM 2093 N N . LEU B 1 103 ? -9.891 7.797 -0.298 1 98.62 103 LEU B N 1
ATOM 2094 C CA . LEU B 1 103 ? -8.453 7.582 -0.481 1 98.62 103 LEU B CA 1
ATOM 2095 C C . LEU B 1 103 ? -8.047 6.195 0.008 1 98.62 103 LEU B C 1
ATOM 2097 O O . LEU B 1 103 ? -7.359 5.461 -0.703 1 98.62 103 LEU B O 1
ATOM 2101 N N . GLY B 1 104 ? -8.461 5.84 1.235 1 98.5 104 GLY B N 1
ATOM 2102 C CA . GLY B 1 104 ? -8.133 4.531 1.774 1 98.5 104 GLY B CA 1
ATOM 2103 C C . GLY B 1 104 ? -8.609 3.389 0.9 1 98.5 104 GLY B C 1
ATOM 2104 O O . GLY B 1 104 ? -7.887 2.41 0.7 1 98.5 104 GLY B O 1
ATOM 2105 N N . GLY B 1 105 ? -9.797 3.502 0.417 1 98.5 105 GLY B N 1
ATOM 2106 C CA . GLY B 1 105 ? -10.344 2.488 -0.477 1 98.5 105 GLY B CA 1
ATOM 2107 C C . GLY B 1 105 ? -9.609 2.412 -1.803 1 98.5 105 GLY B C 1
ATOM 2108 O O . GLY B 1 105 ? -9.289 1.32 -2.279 1 98.5 105 GLY B O 1
ATOM 2109 N N . ALA B 1 106 ? -9.367 3.561 -2.383 1 97.94 106 ALA B N 1
ATOM 2110 C CA . ALA B 1 106 ? -8.648 3.617 -3.654 1 97.94 106 ALA B CA 1
ATOM 2111 C C . ALA B 1 106 ? -7.258 3.008 -3.527 1 97.94 106 ALA B C 1
ATOM 2113 O O . ALA B 1 106 ? -6.836 2.225 -4.383 1 97.94 106 ALA B O 1
ATOM 2114 N N . LEU B 1 107 ? -6.582 3.348 -2.48 1 97.56 107 LEU B N 1
ATOM 2115 C CA . LEU B 1 107 ? -5.258 2.793 -2.238 1 97.56 107 LEU B CA 1
ATOM 2116 C C . LEU B 1 107 ? -5.332 1.289 -1.992 1 97.56 107 LEU B C 1
ATOM 2118 O O . LEU B 1 107 ? -4.496 0.531 -2.486 1 97.56 107 LEU B O 1
ATOM 2122 N N . GLY B 1 108 ? -6.266 0.874 -1.195 1 97.25 108 GLY B N 1
ATOM 2123 C CA . GLY B 1 108 ? -6.41 -0.542 -0.895 1 97.25 108 GLY B CA 1
ATOM 2124 C C . GLY B 1 108 ? -6.512 -1.408 -2.137 1 97.25 108 GLY B C 1
ATOM 2125 O O . GLY B 1 108 ? -5.645 -2.25 -2.385 1 97.25 108 GLY B O 1
ATOM 2126 N N . ASN B 1 109 ? -7.496 -1.18 -2.986 1 96.25 109 ASN B N 1
ATOM 2127 C CA . ASN B 1 109 ? -7.688 -1.948 -4.211 1 96.25 109 ASN B CA 1
ATOM 2128 C C . ASN B 1 109 ? -6.605 -1.638 -5.242 1 96.25 109 ASN B C 1
ATOM 2130 O O . ASN B 1 109 ? -6.195 -2.516 -6.004 1 96.25 109 ASN B O 1
ATOM 2134 N N . GLY B 1 110 ? -6.188 -0.407 -5.277 1 95.56 110 GLY B N 1
ATOM 2135 C CA . GLY B 1 110 ? -5.133 -0.044 -6.207 1 95.56 110 GLY B CA 1
ATOM 2136 C C . GLY B 1 110 ? -3.838 -0.801 -5.965 1 95.56 110 GLY B C 1
ATOM 2137 O O . GLY B 1 110 ? -3.223 -1.304 -6.91 1 95.56 110 GLY B O 1
ATOM 2138 N N . ILE B 1 111 ? -3.447 -0.845 -4.715 1 95.75 111 ILE B N 1
ATOM 2139 C CA . ILE B 1 111 ? -2.234 -1.562 -4.336 1 95.75 111 ILE B CA 1
ATOM 2140 C C . ILE B 1 111 ? -2.371 -3.037 -4.703 1 95.75 111 ILE B C 1
ATOM 2142 O O . ILE B 1 111 ? -1.447 -3.635 -5.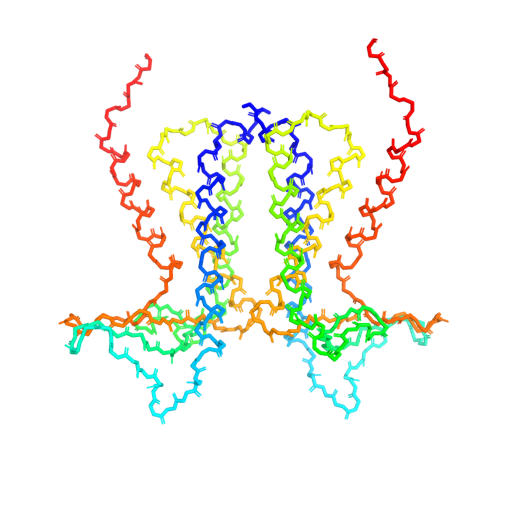262 1 95.75 111 ILE B O 1
ATOM 2146 N N . ASP B 1 112 ? -3.455 -3.66 -4.422 1 95.5 112 ASP B N 1
ATOM 2147 C CA . ASP B 1 112 ? -3.703 -5.039 -4.828 1 95.5 112 ASP B CA 1
ATOM 2148 C C . ASP B 1 112 ? -3.463 -5.227 -6.324 1 95.5 112 ASP B C 1
ATOM 2150 O O . ASP B 1 112 ? -2.809 -6.184 -6.738 1 95.5 112 ASP B O 1
ATOM 2154 N N . ARG B 1 113 ? -3.98 -4.352 -7.113 1 93.94 113 ARG B N 1
ATOM 2155 C CA . ARG B 1 113 ? -3.896 -4.477 -8.57 1 93.94 113 ARG B CA 1
ATOM 2156 C C . ARG B 1 113 ? -2.463 -4.301 -9.055 1 93.94 113 ARG B C 1
ATOM 2158 O O . ARG B 1 113 ? -2.047 -4.938 -10.023 1 93.94 113 ARG B O 1
ATOM 2165 N N . PHE B 1 114 ? -1.768 -3.412 -8.43 1 93.31 114 PHE B N 1
ATOM 2166 C CA . PHE B 1 114 ? -0.372 -3.234 -8.812 1 93.31 114 PHE B CA 1
ATOM 2167 C C . PHE B 1 114 ? 0.462 -4.441 -8.391 1 93.31 114 PHE B C 1
ATOM 2169 O O . PHE B 1 114 ? 1.348 -4.875 -9.125 1 93.31 114 PHE B O 1
ATOM 2176 N N . VAL B 1 115 ? 0.176 -4.98 -7.191 1 93.12 115 VAL B N 1
ATOM 2177 C CA . VAL B 1 115 ? 1.05 -5.98 -6.582 1 93.12 115 VAL B CA 1
ATOM 2178 C C . VAL B 1 115 ? 0.668 -7.371 -7.082 1 93.12 115 VAL B C 1
ATOM 2180 O O . VAL B 1 115 ? 1.539 -8.172 -7.426 1 93.12 115 VAL B O 1
ATOM 2183 N N . SER B 1 116 ? -0.638 -7.703 -7.199 1 92.19 116 SER B N 1
ATOM 2184 C CA . SER B 1 116 ? -1.058 -9.07 -7.496 1 92.19 116 SER B CA 1
ATOM 2185 C C . SER B 1 116 ? -1.868 -9.125 -8.789 1 92.19 116 SER B C 1
ATOM 2187 O O . SER B 1 116 ? -2.193 -10.211 -9.273 1 92.19 116 SER B O 1
ATOM 2189 N N . GLY B 1 117 ? -2.289 -7.98 -9.328 1 90.31 117 GLY B N 1
ATOM 2190 C CA . GLY B 1 117 ? -3.057 -7.953 -10.562 1 90.31 117 GLY B CA 1
ATOM 2191 C C . GLY B 1 117 ? -4.543 -8.172 -10.344 1 90.31 117 GLY B C 1
ATOM 2192 O O . GLY B 1 117 ? -5.32 -8.18 -11.305 1 90.31 117 GLY B O 1
ATOM 2193 N N . HIS B 1 118 ? -4.914 -8.398 -9.125 1 92.5 118 HIS B N 1
ATOM 2194 C CA . HIS B 1 118 ? -6.316 -8.617 -8.781 1 92.5 118 HIS B CA 1
ATOM 2195 C C . HIS B 1 118 ? -6.625 -8.117 -7.375 1 92.5 118 HIS B C 1
ATOM 2197 O O . HIS B 1 118 ? -5.715 -7.859 -6.59 1 92.5 118 HIS B O 1
ATOM 2203 N N . VAL B 1 119 ? -7.891 -7.934 -7.133 1 95.12 119 VAL B N 1
ATOM 2204 C CA . VAL B 1 119 ? -8.328 -7.559 -5.793 1 95.12 119 VAL B CA 1
ATOM 2205 C C . VAL B 1 119 ? -9 -8.75 -5.113 1 95.12 119 VAL B C 1
ATOM 2207 O O . VAL B 1 119 ? -9.75 -9.492 -5.75 1 95.12 119 VAL B O 1
ATOM 2210 N N . VAL B 1 120 ? -8.727 -8.914 -3.818 1 96.56 120 VAL B N 1
ATOM 2211 C CA . VAL B 1 120 ? -9.359 -9.953 -3.012 1 96.56 120 VAL B CA 1
ATOM 2212 C C . VAL B 1 120 ? -10.711 -9.453 -2.5 1 96.56 120 VAL B C 1
ATOM 2214 O O . VAL B 1 120 ? -10.789 -8.414 -1.839 1 96.56 120 VAL B O 1
ATOM 2217 N N . ASP B 1 121 ? -11.773 -10.141 -2.832 1 97.38 121 ASP B N 1
ATOM 2218 C CA . ASP B 1 121 ? -13.125 -9.883 -2.344 1 97.38 121 ASP B CA 1
ATOM 2219 C C . ASP B 1 121 ? -13.625 -11.031 -1.478 1 97.38 121 ASP B C 1
ATOM 2221 O O . ASP B 1 121 ? -13.211 -12.18 -1.662 1 97.38 121 ASP B O 1
ATOM 2225 N N . PHE B 1 122 ? -14.625 -10.633 -0.478 1 98.12 122 PHE B N 1
ATOM 2226 C CA . PHE B 1 122 ? -14.977 -11.75 0.397 1 98.12 122 PHE B CA 1
ATOM 2227 C C . PHE B 1 122 ? -16.312 -11.5 1.087 1 98.12 122 PHE B C 1
ATOM 2229 O O . PHE B 1 122 ? -16.875 -12.406 1.707 1 98.12 122 PHE B O 1
ATOM 2236 N N . PHE B 1 123 ? -16.828 -10.344 1.149 1 97.38 123 PHE B N 1
ATOM 2237 C CA . PHE B 1 123 ? -18.188 -10.133 1.636 1 97.38 123 PHE B CA 1
ATOM 2238 C C . PHE B 1 123 ? -19.203 -10.516 0.569 1 97.38 123 PHE B C 1
ATOM 2240 O O . PHE B 1 123 ? -19.312 -9.852 -0.469 1 97.38 123 PHE B O 1
ATOM 2247 N N . ASP B 1 124 ? -19.953 -11.539 0.853 1 96.5 124 ASP B N 1
ATOM 2248 C CA . ASP B 1 124 ? -20.906 -12.125 -0.09 1 96.5 124 ASP B CA 1
ATOM 2249 C C . ASP B 1 124 ? -22.344 -12.008 0.434 1 96.5 124 ASP B C 1
ATOM 2251 O O . ASP B 1 124 ? -22.812 -12.898 1.144 1 96.5 124 ASP B O 1
ATOM 2255 N N . PHE B 1 125 ? -22.953 -10.898 0.04 1 94.25 125 PHE B N 1
ATOM 2256 C CA . PHE B 1 125 ? -24.359 -10.695 0.398 1 94.25 125 PHE B CA 1
ATOM 2257 C C . PHE B 1 125 ? -25.281 -11.289 -0.662 1 94.25 125 PHE B C 1
ATOM 2259 O O . PHE B 1 125 ? -25.547 -10.656 -1.685 1 94.25 125 PHE B O 1
ATOM 2266 N N . ARG B 1 126 ? -25.875 -12.398 -0.39 1 90.19 126 ARG B N 1
ATOM 2267 C CA . ARG B 1 126 ? -26.578 -13.188 -1.396 1 90.19 126 ARG B CA 1
ATOM 2268 C C . ARG B 1 126 ? -28.031 -12.766 -1.489 1 90.19 126 ARG B C 1
ATOM 2270 O O . ARG B 1 126 ? -28.688 -13 -2.508 1 90.19 126 ARG B O 1
ATOM 2277 N N . LEU B 1 127 ? -28.562 -12.164 -0.47 1 84.88 127 LEU B N 1
ATOM 2278 C CA . LEU B 1 127 ? -29.969 -11.781 -0.451 1 84.88 127 LEU B CA 1
ATOM 2279 C C . LEU B 1 127 ? -30.312 -10.883 -1.641 1 84.88 127 LEU B C 1
ATOM 2281 O O . LEU B 1 127 ? -31.375 -11.016 -2.24 1 84.88 127 LEU B O 1
ATOM 2285 N N . ILE B 1 128 ? -29.438 -10.094 -2.107 1 78.5 128 ILE B N 1
ATOM 2286 C CA . ILE B 1 128 ? -29.734 -9.148 -3.178 1 78.5 128 ILE B CA 1
ATOM 2287 C C . ILE B 1 128 ? -28.844 -9.43 -4.379 1 78.5 128 ILE B C 1
ATOM 2289 O O . ILE B 1 128 ? -28.766 -8.617 -5.309 1 78.5 128 ILE B O 1
ATOM 2293 N N . GLN B 1 129 ? -28.109 -10.523 -4.473 1 79.81 129 GLN B N 1
ATOM 2294 C CA . GLN B 1 129 ? -27.234 -10.953 -5.551 1 79.81 129 GLN B CA 1
ATOM 2295 C C . GLN B 1 129 ? -26.219 -9.867 -5.895 1 79.81 129 GLN B C 1
ATOM 2297 O O . GLN B 1 129 ? -26.016 -9.555 -7.07 1 79.81 129 GLN B O 1
ATOM 2302 N N . PHE B 1 130 ? -25.75 -9.188 -4.945 1 81.88 130 PHE B N 1
ATOM 2303 C CA . PHE B 1 130 ? -24.719 -8.164 -5.094 1 81.88 130 PHE B CA 1
ATOM 2304 C C . PHE B 1 130 ? -23.344 -8.797 -5.258 1 81.88 130 PHE B C 1
ATOM 2306 O O . PHE B 1 130 ? -23.062 -9.844 -4.668 1 81.88 130 PHE B O 1
ATOM 2313 N N . PRO B 1 131 ? -22.516 -8.203 -6.176 1 88.56 131 PRO B N 1
ATOM 2314 C CA . PRO B 1 131 ? -21.156 -8.734 -6.305 1 88.56 131 PRO B CA 1
ATOM 2315 C C . PRO B 1 131 ? -20.406 -8.797 -4.969 1 88.56 131 PRO B C 1
ATOM 2317 O O . PRO B 1 131 ? -20.656 -7.969 -4.086 1 88.56 131 PRO B O 1
ATOM 2320 N N . VAL B 1 132 ? -19.625 -9.875 -4.805 1 95.31 132 VAL B N 1
ATOM 2321 C CA . VAL B 1 132 ? -18.781 -9.969 -3.625 1 95.31 132 VAL B CA 1
ATOM 2322 C C . VAL B 1 132 ? -17.859 -8.758 -3.555 1 95.31 132 VAL B C 1
ATOM 2324 O O . VAL B 1 132 ? -17.312 -8.328 -4.57 1 95.31 132 VAL B O 1
ATOM 2327 N N . PHE B 1 133 ? -17.766 -8.211 -2.365 1 96.31 133 PHE B N 1
ATOM 2328 C CA . PHE B 1 133 ? -17 -6.984 -2.225 1 96.31 133 PHE B CA 1
ATOM 2329 C C . PHE B 1 133 ? -16.078 -7.051 -1.009 1 96.31 133 PHE B C 1
ATOM 2331 O O . PHE B 1 133 ? -16 -8.086 -0.344 1 96.31 133 PHE B O 1
ATOM 2338 N N . ASN B 1 134 ? -15.195 -6.02 -0.847 1 97.94 134 ASN B N 1
ATOM 2339 C CA . ASN B 1 134 ? -14.227 -5.977 0.247 1 97.94 134 ASN B CA 1
ATOM 2340 C C . ASN B 1 134 ? -14.328 -4.672 1.031 1 97.94 134 ASN B C 1
ATOM 2342 O O . ASN B 1 134 ? -15.25 -3.881 0.816 1 97.94 134 ASN B O 1
ATOM 2346 N N . VAL B 1 135 ? -13.469 -4.492 1.99 1 98.5 135 VAL B N 1
ATOM 2347 C CA . VAL B 1 135 ? -13.508 -3.346 2.893 1 98.5 135 VAL B CA 1
ATOM 2348 C C . VAL B 1 135 ? -13.227 -2.064 2.113 1 98.5 135 VAL B C 1
ATOM 2350 O O . VAL B 1 135 ? -13.797 -1.014 2.402 1 98.5 135 VAL B O 1
ATOM 2353 N N . ALA B 1 136 ? -12.328 -2.133 1.118 1 98.44 136 ALA B N 1
ATOM 2354 C CA . ALA B 1 136 ? -12.047 -0.968 0.282 1 98.44 136 ALA B CA 1
ATOM 2355 C C . ALA B 1 136 ? -13.32 -0.464 -0.4 1 98.44 136 ALA B C 1
ATOM 2357 O O . ALA B 1 136 ? -13.562 0.744 -0.459 1 98.44 136 ALA B O 1
ATOM 2358 N N . ASP B 1 137 ? -14.117 -1.366 -0.913 1 97.12 137 ASP B N 1
ATOM 2359 C CA . ASP B 1 137 ? -15.383 -1 -1.535 1 97.12 137 ASP B CA 1
ATOM 2360 C C . ASP B 1 137 ? -16.312 -0.313 -0.533 1 97.12 137 ASP B C 1
ATOM 2362 O O . ASP B 1 137 ? -16.953 0.683 -0.86 1 97.12 137 ASP B O 1
ATOM 2366 N N . ILE B 1 138 ? -16.375 -0.85 0.629 1 98.12 138 ILE B N 1
ATOM 2367 C CA . ILE B 1 138 ? -17.188 -0.257 1.685 1 98.12 138 ILE B CA 1
ATOM 2368 C C . ILE B 1 138 ? -16.703 1.156 1.984 1 98.12 138 ILE B C 1
ATOM 2370 O O . ILE B 1 138 ? -17.5 2.09 2.1 1 98.12 138 ILE B O 1
ATOM 2374 N N . SER B 1 139 ? -15.422 1.266 2.092 1 98.62 139 SER B N 1
ATOM 2375 C CA . SER B 1 139 ? -14.836 2.566 2.391 1 98.62 139 SER B CA 1
ATOM 2376 C C . SER B 1 139 ? -15.203 3.598 1.328 1 98.62 139 SER B C 1
ATOM 2378 O O . SER B 1 139 ? -15.586 4.723 1.653 1 98.62 139 SER B O 1
ATOM 2380 N N . ILE B 1 140 ? -15.062 3.24 0.119 1 98.31 140 ILE B N 1
ATOM 2381 C CA . ILE B 1 140 ? -15.367 4.152 -0.976 1 98.31 140 ILE B CA 1
ATOM 2382 C C . ILE B 1 140 ? -16.844 4.543 -0.922 1 98.31 140 ILE B C 1
ATOM 2384 O O . ILE B 1 140 ? -17.188 5.723 -1.032 1 98.31 140 ILE B O 1
ATOM 2388 N N . ASN B 1 141 ? -17.734 3.6 -0.722 1 97.94 141 ASN B N 1
ATOM 2389 C CA . ASN B 1 141 ? -19.172 3.879 -0.696 1 97.94 141 ASN B CA 1
ATOM 2390 C C . ASN B 1 141 ? -19.547 4.742 0.502 1 97.94 141 ASN B C 1
ATOM 2392 O O . ASN B 1 141 ? -20.312 5.699 0.364 1 97.94 141 ASN B O 1
ATOM 2396 N N . VAL B 1 142 ? -19.062 4.43 1.649 1 98.56 142 VAL B N 1
ATOM 2397 C CA . VAL B 1 142 ? -19.328 5.254 2.826 1 98.56 142 VAL B CA 1
ATOM 2398 C C . VAL B 1 142 ? -18.75 6.652 2.617 1 98.56 142 VAL B C 1
ATOM 2400 O O . VAL B 1 142 ? -19.359 7.645 3.027 1 98.56 142 VAL B O 1
ATOM 2403 N N . GLY B 1 143 ? -17.562 6.668 1.978 1 98.75 143 GLY B N 1
ATOM 2404 C CA . GLY B 1 143 ? -16.984 7.957 1.646 1 98.75 143 GLY B CA 1
ATOM 2405 C C . GLY B 1 143 ? -17.891 8.812 0.772 1 98.75 143 GLY B C 1
ATOM 2406 O O . GLY B 1 143 ? -18.047 10.008 1.023 1 98.75 143 GLY B O 1
ATOM 2407 N N . ILE B 1 144 ? -18.406 8.258 -0.207 1 98 144 ILE B N 1
ATOM 2408 C CA . ILE B 1 144 ? -19.328 8.961 -1.105 1 98 144 ILE B CA 1
ATOM 2409 C C . ILE B 1 144 ? -20.531 9.469 -0.323 1 98 144 ILE B C 1
ATOM 2411 O O . ILE B 1 144 ? -20.969 10.602 -0.513 1 98 144 ILE B O 1
ATOM 2415 N N . ILE B 1 145 ? -21.062 8.68 0.542 1 98.06 145 ILE B N 1
ATOM 2416 C CA . ILE B 1 145 ? -22.203 9.07 1.364 1 98.06 145 ILE B CA 1
ATOM 2417 C C . ILE B 1 145 ? -21.844 10.289 2.211 1 98.06 145 ILE B C 1
ATOM 2419 O O . ILE B 1 145 ? -22.609 11.242 2.311 1 98.06 145 ILE B O 1
ATOM 2423 N N . CYS B 1 146 ? -20.688 10.234 2.807 1 98.12 146 CYS B N 1
ATOM 2424 C CA . CYS B 1 146 ? -20.219 11.367 3.592 1 98.12 146 CYS B CA 1
ATOM 2425 C C . CYS B 1 146 ? -20.172 12.633 2.744 1 98.12 146 CYS B C 1
ATOM 2427 O O . CYS B 1 146 ? -20.531 13.711 3.207 1 98.12 146 CYS B O 1
ATOM 2429 N N . LEU B 1 147 ? -19.703 12.5 1.539 1 97.62 147 LEU B N 1
ATOM 2430 C CA . LEU B 1 147 ? -19.594 13.656 0.66 1 97.62 147 LEU B CA 1
ATOM 2431 C C . LEU B 1 147 ? -20.984 14.164 0.266 1 97.62 147 LEU B C 1
ATOM 2433 O O . LEU B 1 147 ? -21.188 15.367 0.096 1 97.62 147 LEU B O 1
ATOM 2437 N N . LEU B 1 148 ? -21.875 13.273 0.125 1 96.69 148 LEU B N 1
ATOM 2438 C CA . LEU B 1 148 ? -23.25 13.672 -0.169 1 96.69 148 LEU B CA 1
ATOM 2439 C C . LEU B 1 148 ? -23.859 14.438 1 1 96.69 148 LEU B C 1
ATOM 2441 O O . LEU B 1 148 ? -24.562 15.438 0.797 1 96.69 148 LEU B O 1
ATOM 2445 N N . ILE B 1 149 ? -23.641 14.016 2.156 1 96.38 149 ILE B N 1
ATOM 2446 C CA . ILE B 1 149 ? -24.109 14.711 3.35 1 96.38 149 ILE B CA 1
ATOM 2447 C C . ILE B 1 149 ? -23.484 16.109 3.418 1 96.38 149 ILE B C 1
ATOM 2449 O O . ILE B 1 149 ? -24.156 17.078 3.717 1 96.38 149 ILE B O 1
ATOM 2453 N N . ALA B 1 150 ? -22.234 16.141 3.117 1 94.94 150 ALA B N 1
ATOM 2454 C CA . ALA B 1 150 ? -21.516 17.422 3.127 1 94.94 150 ALA B CA 1
ATOM 2455 C C . ALA B 1 150 ? -22.125 18.406 2.135 1 94.94 150 ALA B C 1
ATOM 2457 O O . ALA B 1 150 ? -22.141 19.609 2.381 1 94.94 150 ALA B O 1
ATOM 2458 N N . ALA B 1 151 ? -22.531 17.906 1.072 1 92.44 151 ALA B N 1
ATOM 2459 C CA . ALA B 1 151 ? -23.078 18.75 0.01 1 92.44 151 ALA B CA 1
ATOM 2460 C C . ALA B 1 151 ? -24.391 19.406 0.455 1 92.44 151 ALA B C 1
ATOM 2462 O O . ALA B 1 151 ? -24.766 20.453 -0.068 1 92.44 151 ALA B O 1
ATOM 2463 N N . PHE B 1 152 ? -25 18.859 1.419 1 89.75 152 PHE B N 1
ATOM 2464 C CA . PHE B 1 152 ? -26.281 19.406 1.871 1 89.75 152 PHE B CA 1
ATOM 2465 C C . PHE B 1 152 ? -26.109 20.172 3.174 1 89.75 152 PHE B C 1
ATOM 2467 O O . PHE B 1 152 ? -27.078 20.719 3.707 1 89.75 152 PHE B O 1
ATOM 2474 N N . GLN B 1 153 ? -24.922 20.109 3.771 1 81.19 153 GLN B N 1
ATOM 2475 C CA . GLN B 1 153 ? -24.703 20.922 4.965 1 81.19 153 GLN B CA 1
ATOM 2476 C C . GLN B 1 153 ? -24.531 22.391 4.605 1 81.19 153 GLN B C 1
ATOM 2478 O O . GLN B 1 153 ? -23.875 22.719 3.615 1 81.19 153 GLN B O 1
ATOM 2483 N N . PRO B 1 154 ? -25.391 23.297 5.188 1 64.62 154 PRO B N 1
ATOM 2484 C CA . PRO B 1 154 ? -25.328 24.734 4.906 1 64.62 154 PRO B CA 1
ATOM 2485 C C . PRO B 1 154 ? -23.922 25.312 5.109 1 64.62 154 PRO B C 1
ATOM 2487 O O . PRO B 1 154 ? -23.203 24.891 6.023 1 64.62 154 PRO B O 1
ATOM 2490 N N . HIS B 1 155 ? -23.109 25.516 4.07 1 58.12 155 HIS B N 1
ATOM 2491 C CA . HIS B 1 155 ? -21.828 26.188 4.184 1 58.12 155 HIS B CA 1
ATOM 2492 C C . HIS B 1 155 ? -21.938 27.422 5.074 1 58.12 155 HIS B C 1
ATOM 2494 O O . HIS B 1 155 ? -22.766 28.312 4.828 1 58.12 155 HIS B O 1
ATOM 2500 N N . SER B 1 156 ? -21.859 27.266 6.305 1 47.12 156 SER B N 1
ATOM 2501 C CA . SER B 1 156 ? -21.906 28.531 7.047 1 47.12 156 SER B CA 1
ATOM 2502 C C . SER B 1 156 ? -20.875 29.516 6.516 1 47.12 156 SER B C 1
ATOM 2504 O O . SER B 1 156 ? -19.672 29.203 6.465 1 47.12 156 SER B O 1
ATOM 2506 N N . HIS B 1 157 ? -21.156 30.203 5.406 1 44.56 157 HIS B N 1
ATOM 2507 C CA . HIS B 1 157 ? -20.375 31.391 5.074 1 44.56 157 HIS B CA 1
ATOM 2508 C C . HIS B 1 157 ? -19.938 32.125 6.332 1 44.56 157 HIS B C 1
ATOM 2510 O O . HIS B 1 157 ? -20.734 32.344 7.246 1 44.56 157 HIS B O 1
ATOM 2516 N N . PRO B 1 158 ? -18.578 32.219 6.449 1 41.56 158 PRO B N 1
ATOM 2517 C CA . PRO B 1 158 ? -18.422 33.312 7.438 1 41.56 158 PRO B CA 1
ATOM 2518 C C . PRO B 1 158 ? -19.156 34.562 7.047 1 41.56 158 PRO B C 1
ATOM 2520 O O . PRO B 1 158 ? -19.391 34.812 5.859 1 41.56 158 PRO B O 1
#

InterPro domains:
  IPR001872 Peptidase A8, signal peptidase II [MF_00161] (5-158)
  IPR001872 Peptidase A8, signal peptidase II [PF01252] (13-152)
  IPR001872 Peptidase A8, signal peptidase II [PR00781] (54-62)
  IPR001872 Peptidase A8, signal peptidase II [PR00781] (99-114)
  IPR001872 Peptidase A8, signal peptidase II [PR00781] (133-149)
  IPR001872 Peptidase A8, signal peptidase II [PS00855] (102-114)
  IPR001872 Peptidase A8, signal peptidase II [PTHR33695] (7-153)
  IPR001872 Peptidase A8, signal peptidase II [TIGR00077] (4-154)

Radius of gyration: 21.02 Å; Cα contacts (8 Å, |Δi|>4): 566; chains: 2; bounding box: 61×56×41 Å

Solvent-accessible surface area (backbone atoms only — not comparable to full-atom values): 15472 Å² total; per-residue (Å²): 110,26,35,27,46,35,47,59,17,54,51,35,16,50,53,43,29,52,52,26,53,52,51,44,35,50,46,64,74,71,51,57,89,47,92,74,57,39,68,47,68,79,39,82,83,37,34,29,45,32,43,46,74,40,40,36,45,79,87,56,38,41,47,79,69,24,37,64,53,49,29,52,49,22,49,53,53,35,52,51,51,52,48,40,43,35,73,42,70,72,58,57,70,42,41,22,42,8,55,10,16,31,37,10,12,31,44,40,48,20,49,28,30,56,75,73,50,30,31,70,25,28,48,30,42,51,73,75,72,48,66,60,34,39,56,24,56,51,29,32,54,53,8,51,50,29,38,55,53,42,70,68,47,80,74,75,68,127,106,29,36,30,47,35,46,60,17,54,50,35,16,50,53,42,28,52,52,27,52,51,52,44,37,51,47,63,75,73,51,58,89,47,89,73,56,40,66,46,70,80,38,81,84,38,34,29,46,32,44,47,74,41,40,36,46,77,86,54,41,41,47,79,69,24,37,66,52,48,30,53,49,21,48,53,52,33,53,51,52,51,48,41,44,35,74,44,71,71,56,56,69,42,41,22,44,8,54,10,16,30,37,9,12,30,44,40,48,18,49,30,30,57,75,72,50,31,30,68,24,27,47,30,44,50,74,75,70,48,66,60,35,38,57,24,56,50,29,32,52,54,9,51,52,29,38,54,54,42,72,68,48,78,74,76,70,129

Organism: NCBI:txid376219

pLDDT: mean 90.22, std 13.38, range [35.97, 98.81]

Foldseek 3Di:
DFCVLLVLLQVLLVVLQVVQVVVLVVCPVPADQDVVWDWDDPPPPFKIFTKDKALADWPCVCSPVRLVVLLVVLVVLLVVLVCCRRVHGRDDNLLSQLSSLLNNLSCNQSVCCVPPSIHIFTIDGRPVPTGGHTSSVVSNVVSVVSVVVVVPPPPPDD/DQCVLLVLLQVLLVVLQVVQVVVLVVCPVPADQDVVWDWDDPPPPFKIFTKDKALADWPCVCSPVRLVVLLVVLVVLLVVLVCCRRVHGRDDNLLSQLSSLLNNLSCNQSVCCVPPSIHIFTIDGRPVPTGGHTSSVVSNVVSVVSVVVVVPPPPPDD